Protein AF-A0A7S2H7X7-F1 (afdb_monomer_lite)

Radius of gyration: 33.05 Å; chains: 1; bounding box: 70×69×87 Å

Organism: NCBI:txid374047

pLDDT: mean 86.67, std 14.55, range [31.77, 98.62]

InterPro domains:
  IPR037140 von Hippel-Lindau disease tumour suppressor, beta domain superfamily [G3DSA:2.60.40.780] (49-124)

Sequence (324 aa):
KLLALVRRPRELLNTLHSPTIKMLLLSMGKHRSMTTFVSLLLSILLSFATANVERGIQIINESGSNVDIHWVHATTGEMVFQMNVMNGASAALNSFVGHRFEVRETASKKTGVCLGGSCSVGHFDVSLNQEQVVSVGPGIDVTFEDSLSRSKASATDILSECQERALKAVGTSSATTQSAIEDLVKCVEKSVTSTIEKSYEEVSFQASVRKDMAKLLENYTCADDELASSDPVSRTQWTFDGVTRDVAIMLDRPASKVHLVEDFISEEECKAMEKAAKPSLHKATVADGSGGSEVSKNRKAMQAGIRVPWSKEQEGHPIARLSR

Foldseek 3Di:
DDDDDDDDPPVVLVPDPDPVVVVVVVVPPDDPDPPVVVVVVVVVVVVPPQFPDKAKEKEAEQAQAKKWKWWQDPPPRDTHTDDIAGHRGMDMDMDGAFIKMKIWGDQDPVPSAGPVRDIAIDMDGHHPAHDWYWYQYHSRPTDIDGPVNVVVVLLVVLQVVLLVVLVVDVVPDPDDNVNSVVSSVVSSVVSVVVVVVVVVVVVVVVVVVVVVVVVVVLQVVLVDPPDDDDAAPDWDWDDDPNDIWIWGWNDDDPVDTDIDTPCLADPLLVVLCCVQFVVFWDADWDQPVPRDTDRDPRDPDTDGDGDAPCVCVVVVRSSNVSVD

Structure (mmCIF, N/CA/C/O backbone):
data_AF-A0A7S2H7X7-F1
#
_entry.id   AF-A0A7S2H7X7-F1
#
loop_
_atom_site.group_PDB
_atom_site.id
_atom_site.type_symbol
_atom_site.label_atom_id
_atom_site.label_alt_id
_atom_site.label_comp_id
_atom_site.label_asym_id
_atom_site.label_entity_id
_atom_site.label_seq_id
_atom_site.pdbx_PDB_ins_code
_atom_site.Cartn_x
_atom_site.Cartn_y
_atom_site.Cartn_z
_atom_site.occupancy
_atom_site.B_iso_or_equiv
_atom_site.auth_seq_id
_atom_site.auth_comp_id
_atom_site.auth_asym_id
_atom_site.auth_atom_id
_atom_site.pdbx_PDB_model_num
ATOM 1 N N . LYS A 1 1 ? -23.511 -2.951 -34.027 1.00 40.03 1 LYS A N 1
ATOM 2 C CA . LYS A 1 1 ? -23.357 -4.297 -34.634 1.00 40.03 1 LYS A CA 1
ATOM 3 C C . LYS A 1 1 ? -22.346 -5.100 -33.817 1.00 40.03 1 LYS A C 1
ATOM 5 O O . LYS A 1 1 ? -21.170 -5.051 -34.128 1.00 40.03 1 LYS A O 1
ATOM 10 N N . LEU A 1 2 ? -22.801 -5.777 -32.762 1.00 31.77 2 LEU A N 1
ATOM 11 C CA . LEU A 1 2 ? -22.137 -6.938 -32.154 1.00 31.77 2 LEU A CA 1
ATOM 12 C C . LEU A 1 2 ? -23.159 -7.585 -31.212 1.00 31.77 2 LEU A C 1
ATOM 14 O O . LEU A 1 2 ? -23.298 -7.239 -30.048 1.00 31.77 2 LEU A O 1
ATOM 18 N N . LEU A 1 3 ? -23.965 -8.450 -31.818 1.00 37.25 3 LEU A N 1
ATOM 19 C CA . LEU A 1 3 ? -24.846 -9.417 -31.182 1.00 37.25 3 LEU A CA 1
ATOM 20 C C . LEU A 1 3 ? -24.462 -10.777 -31.777 1.00 37.25 3 LEU A C 1
ATOM 22 O O . LEU A 1 3 ? -24.123 -10.844 -32.958 1.00 37.25 3 LEU A O 1
ATOM 26 N N . ALA A 1 4 ? -24.619 -11.816 -30.957 1.00 38.75 4 ALA A N 1
ATOM 27 C CA . ALA A 1 4 ? -24.607 -13.248 -31.270 1.00 38.75 4 ALA A CA 1
ATOM 28 C C . ALA A 1 4 ? -23.277 -14.009 -31.106 1.00 38.75 4 ALA A C 1
ATOM 30 O O . ALA A 1 4 ? -22.483 -14.147 -32.029 1.00 38.75 4 ALA A O 1
ATOM 31 N N . LEU A 1 5 ? -23.152 -14.663 -29.946 1.00 35.66 5 LEU A N 1
ATOM 32 C CA . LEU A 1 5 ? -22.595 -16.014 -29.828 1.00 35.66 5 LEU A CA 1
ATOM 33 C C . LEU A 1 5 ? -23.314 -16.743 -28.679 1.00 35.66 5 LEU A C 1
ATOM 35 O O . LEU A 1 5 ? -22.808 -16.880 -27.572 1.00 35.66 5 LEU A O 1
ATOM 39 N N . VAL A 1 6 ? -24.544 -17.193 -28.945 1.00 37.62 6 VAL A N 1
ATOM 40 C CA . VAL A 1 6 ? -25.235 -18.184 -28.107 1.00 37.62 6 VAL A CA 1
ATOM 41 C C . VAL A 1 6 ? -24.933 -19.556 -28.710 1.00 37.62 6 VAL A C 1
ATOM 43 O O . VAL A 1 6 ? -25.507 -19.929 -29.733 1.00 37.62 6 VAL A O 1
ATOM 46 N N . ARG A 1 7 ? -23.995 -20.302 -28.113 1.00 44.94 7 ARG A N 1
ATOM 47 C CA . ARG A 1 7 ? -23.768 -21.717 -28.453 1.00 44.94 7 ARG A CA 1
ATOM 48 C C . ARG A 1 7 ? -24.874 -22.582 -27.842 1.00 44.94 7 ARG A C 1
ATOM 50 O O . ARG A 1 7 ? -25.341 -22.324 -26.735 1.00 44.94 7 ARG A O 1
ATOM 57 N N . ARG A 1 8 ? -25.313 -23.609 -28.578 1.00 43.84 8 ARG A N 1
ATOM 58 C CA . ARG A 1 8 ? -26.396 -24.515 -28.161 1.00 43.84 8 ARG A CA 1
ATOM 59 C C . ARG A 1 8 ? -25.938 -25.403 -26.984 1.00 43.84 8 ARG A C 1
ATOM 61 O O . ARG A 1 8 ? -24.847 -25.963 -27.059 1.00 43.84 8 ARG A O 1
ATOM 68 N N . PRO A 1 9 ? -26.781 -25.645 -25.957 1.00 48.84 9 PRO A N 1
ATOM 69 C CA . PRO A 1 9 ? -26.422 -26.425 -24.760 1.00 48.84 9 PRO A CA 1
ATOM 70 C C . PRO A 1 9 ? -25.940 -27.865 -25.008 1.00 48.84 9 PRO A C 1
ATOM 72 O O . PRO A 1 9 ? -25.302 -28.455 -24.144 1.00 48.84 9 PRO A O 1
ATOM 75 N N . ARG A 1 10 ? -26.230 -28.456 -26.177 1.00 53.38 10 ARG A N 1
ATOM 76 C CA . ARG A 1 10 ? -25.863 -29.849 -26.481 1.00 53.38 10 ARG A CA 1
ATOM 77 C C . ARG A 1 10 ? -24.370 -30.069 -26.738 1.00 53.38 10 ARG A C 1
ATOM 79 O O . ARG A 1 10 ? -23.916 -31.191 -26.563 1.00 53.38 10 ARG A O 1
ATOM 86 N N . GLU A 1 11 ? -23.605 -29.040 -27.102 1.00 51.41 11 GLU A N 1
ATOM 87 C CA . GLU A 1 11 ? -22.173 -29.212 -27.405 1.00 51.41 11 GLU A CA 1
ATOM 88 C C . GLU A 1 11 ? -21.269 -29.152 -26.160 1.00 51.41 11 GLU A C 1
ATOM 90 O O . GLU A 1 11 ? -20.189 -29.734 -26.161 1.00 51.41 11 GLU A O 1
ATOM 95 N N . LEU A 1 12 ? -21.732 -28.548 -25.057 1.00 53.69 12 LEU A N 1
ATOM 96 C CA . LEU A 1 12 ? -20.996 -28.486 -23.782 1.00 53.69 12 LEU A CA 1
ATOM 97 C C . LEU A 1 12 ? -20.958 -29.824 -23.020 1.00 53.69 12 LEU A C 1
ATOM 99 O O . LEU A 1 12 ? -20.106 -30.026 -22.162 1.00 53.69 12 LEU A O 1
ATOM 103 N N . LEU A 1 13 ? -21.851 -30.765 -23.337 1.00 55.12 13 LEU A N 1
ATOM 104 C CA . LEU A 1 13 ? -21.923 -32.070 -22.665 1.00 55.12 13 LEU A CA 1
ATOM 105 C C . LEU A 1 13 ? -20.824 -33.053 -23.107 1.00 55.12 13 LEU A C 1
ATOM 107 O O . LEU A 1 13 ? -20.557 -34.030 -22.404 1.00 55.12 13 LEU A O 1
ATOM 111 N N . ASN A 1 14 ? -20.163 -32.791 -24.238 1.00 59.53 14 ASN A N 1
ATOM 112 C CA . ASN A 1 14 ? -19.156 -33.696 -24.795 1.00 59.53 14 ASN A CA 1
ATOM 113 C C . ASN A 1 14 ? -17.726 -33.427 -24.298 1.00 59.53 14 ASN A C 1
ATOM 115 O O . ASN A 1 14 ? -16.864 -34.274 -24.503 1.00 59.53 14 ASN A O 1
ATOM 119 N N . THR A 1 15 ? -17.467 -32.315 -23.602 1.00 56.84 15 THR A N 1
ATOM 120 C CA . THR A 1 15 ? -16.126 -31.980 -23.077 1.00 56.84 15 THR A CA 1
ATOM 121 C C . THR A 1 15 ? -15.892 -32.424 -21.627 1.00 56.84 15 THR A C 1
ATOM 123 O O . THR A 1 15 ? -14.750 -32.457 -21.168 1.00 56.84 15 THR A O 1
ATOM 126 N N . LEU A 1 16 ? -16.939 -32.830 -20.900 1.00 51.78 16 LEU A N 1
ATOM 127 C CA . LEU A 1 16 ? -16.834 -33.306 -19.517 1.00 51.78 16 LEU A CA 1
ATOM 128 C C . LEU A 1 16 ? -16.330 -34.761 -19.468 1.00 51.78 16 LEU A C 1
ATOM 130 O O . LEU A 1 16 ? -17.057 -35.697 -19.812 1.00 51.78 16 LEU A O 1
ATOM 134 N N . HIS A 1 17 ? -15.087 -34.942 -19.008 1.00 67.62 17 HIS A N 1
ATOM 135 C CA . HIS A 1 17 ? -14.409 -36.242 -18.870 1.00 67.62 17 HIS A CA 1
ATOM 136 C C . HIS A 1 17 ? -14.806 -37.040 -17.613 1.00 67.62 17 HIS A C 1
ATOM 138 O O . HIS A 1 17 ? -14.397 -38.188 -17.468 1.00 67.62 17 HIS A O 1
ATOM 144 N N . SER A 1 18 ? -15.616 -36.477 -16.707 1.00 70.69 18 SER A N 1
ATOM 145 C CA . SER A 1 18 ? -16.012 -37.164 -15.471 1.00 70.69 18 SER A CA 1
ATOM 146 C C . SER A 1 18 ? -17.315 -37.969 -15.646 1.00 70.69 18 SER A C 1
ATOM 148 O O . SER A 1 18 ? -18.375 -37.369 -15.872 1.00 70.69 18 SER A O 1
ATOM 150 N N . PRO A 1 19 ? -17.286 -39.312 -15.511 1.00 70.81 19 PRO A N 1
ATOM 151 C CA . PRO A 1 19 ? -18.482 -40.153 -15.614 1.00 70.81 19 PRO A CA 1
ATOM 152 C C . PRO A 1 19 ? -19.493 -39.882 -14.486 1.00 70.81 19 PRO A C 1
ATOM 154 O O . PRO A 1 19 ? -20.700 -39.997 -14.703 1.00 70.81 19 PRO A O 1
ATOM 157 N N . THR A 1 20 ? -19.031 -39.430 -13.316 1.00 68.25 20 THR A N 1
ATOM 158 C CA . THR A 1 20 ? -19.877 -39.088 -12.161 1.00 68.25 20 THR A CA 1
ATOM 159 C C . THR A 1 20 ? -20.753 -37.863 -12.440 1.00 68.25 20 THR A C 1
ATOM 161 O O . THR A 1 20 ? -21.935 -37.847 -12.099 1.00 68.25 20 THR A O 1
ATOM 164 N N . ILE A 1 21 ? -20.209 -36.863 -13.143 1.00 66.62 21 ILE A N 1
ATOM 165 C CA . ILE A 1 21 ? -20.939 -35.641 -13.521 1.00 66.62 21 ILE A CA 1
ATOM 166 C C . ILE A 1 21 ? -21.986 -35.945 -14.606 1.00 66.62 21 ILE A C 1
ATOM 168 O O . ILE A 1 21 ? -23.104 -35.430 -14.551 1.00 66.62 21 ILE A O 1
ATOM 172 N N . LYS A 1 22 ? -21.671 -36.838 -15.558 1.00 69.94 22 LYS A N 1
ATOM 173 C CA . LYS A 1 22 ? -22.633 -37.283 -16.585 1.00 69.94 22 LYS A CA 1
ATOM 174 C C . LYS A 1 22 ? -23.823 -38.037 -15.987 1.00 69.94 22 LYS A C 1
ATOM 176 O O . LYS A 1 22 ? -24.949 -37.823 -16.433 1.00 69.94 22 LYS A O 1
ATOM 181 N N . MET A 1 23 ? -23.601 -38.875 -14.971 1.00 69.06 23 MET A N 1
ATOM 182 C CA . MET A 1 23 ? -24.683 -39.627 -14.322 1.00 69.06 23 MET A CA 1
ATOM 183 C C . MET A 1 23 ? -25.627 -38.707 -13.525 1.00 69.06 23 MET A C 1
ATOM 185 O O . MET A 1 23 ? -26.846 -38.869 -13.595 1.00 69.06 23 MET A O 1
ATOM 189 N N . LEU A 1 24 ? -25.085 -37.683 -12.855 1.00 62.47 24 LEU A N 1
ATOM 190 C CA . LEU A 1 24 ? -25.883 -36.665 -12.160 1.00 62.47 24 LEU A CA 1
ATOM 191 C C . LEU A 1 24 ? -26.753 -35.847 -13.128 1.00 62.47 24 LEU A C 1
ATOM 193 O O . LEU A 1 24 ? -27.923 -35.612 -12.844 1.00 62.47 24 LEU A O 1
ATOM 197 N N . LEU A 1 25 ? -26.225 -35.481 -14.301 1.00 62.31 25 LEU A N 1
ATOM 198 C CA . LEU A 1 25 ? -26.964 -34.711 -15.312 1.00 62.31 25 LEU A CA 1
ATOM 199 C C . LEU A 1 25 ? -28.078 -35.517 -16.005 1.00 62.31 25 LEU A C 1
ATOM 201 O O . LEU A 1 25 ? -29.098 -34.944 -16.387 1.00 62.31 25 LEU A O 1
ATOM 205 N N . LEU A 1 26 ? -27.918 -36.837 -16.151 1.00 63.19 26 LEU A N 1
ATOM 206 C CA . LEU A 1 26 ? -28.919 -37.706 -16.789 1.00 63.19 26 LEU A CA 1
ATOM 207 C C . LEU A 1 26 ? -30.084 -38.083 -15.855 1.00 63.19 26 LEU A C 1
ATOM 209 O O . LEU A 1 26 ? -31.200 -38.290 -16.329 1.00 63.19 26 LEU A O 1
ATOM 213 N N . SER A 1 27 ? -29.860 -38.108 -14.537 1.00 57.81 27 SER A N 1
ATOM 214 C CA . SER A 1 27 ? -30.894 -38.403 -13.528 1.00 57.81 27 SER A CA 1
ATOM 215 C C . SER A 1 27 ? -31.968 -37.301 -13.405 1.00 57.81 27 SER A C 1
ATOM 217 O O . SER A 1 27 ? -33.087 -37.537 -12.953 1.00 57.81 27 SER A O 1
ATOM 219 N N . MET A 1 28 ? -31.686 -36.084 -13.878 1.00 55.00 28 MET A N 1
ATOM 220 C CA . MET A 1 28 ? -32.541 -34.908 -13.653 1.00 55.00 28 MET A CA 1
ATOM 221 C C . MET A 1 28 ? -33.628 -34.669 -14.717 1.00 55.00 28 MET A C 1
ATOM 223 O O . MET A 1 28 ? -34.316 -33.649 -14.694 1.00 55.00 28 MET A O 1
ATOM 227 N N . GLY A 1 29 ? -33.830 -35.609 -15.643 1.00 53.66 29 GLY A N 1
ATOM 228 C CA . GLY A 1 29 ? -34.668 -35.428 -16.832 1.00 53.66 29 GLY A CA 1
ATOM 229 C C . GLY A 1 29 ? -36.192 -35.364 -16.641 1.00 53.66 29 GLY A C 1
ATOM 230 O O . GLY A 1 29 ? -36.889 -35.302 -17.652 1.00 53.66 29 GLY A O 1
ATOM 231 N N . LYS A 1 30 ? -36.754 -35.396 -15.419 1.00 57.38 30 LYS A N 1
ATOM 232 C CA . LYS A 1 30 ? -38.226 -35.484 -15.251 1.00 57.38 30 LYS A CA 1
ATOM 233 C C . LYS A 1 30 ? -38.905 -34.634 -14.171 1.00 57.38 30 LYS A C 1
ATOM 235 O O . LYS A 1 30 ? -40.132 -34.651 -14.130 1.00 57.38 30 LYS A O 1
ATOM 240 N N . HIS A 1 31 ? -38.197 -33.821 -13.384 1.00 51.56 31 HIS A N 1
ATOM 241 C CA . HIS A 1 31 ? -38.861 -32.924 -12.427 1.00 51.56 31 HIS A CA 1
ATOM 242 C C . HIS A 1 31 ? -38.538 -31.448 -12.675 1.00 51.56 31 HIS A C 1
ATOM 244 O O . HIS A 1 31 ? -37.392 -31.008 -12.636 1.00 51.56 31 HIS A O 1
ATOM 250 N N . ARG A 1 32 ? -39.603 -30.679 -12.941 1.00 53.81 32 ARG A N 1
ATOM 251 C CA . ARG A 1 32 ? -39.628 -29.215 -13.021 1.00 53.81 32 ARG A CA 1
ATOM 252 C C . ARG A 1 32 ? -39.157 -28.606 -11.694 1.00 53.81 32 ARG A C 1
ATOM 254 O O . ARG A 1 32 ? -39.972 -28.360 -10.816 1.00 53.81 32 ARG A O 1
ATOM 261 N N . SER A 1 33 ? -37.864 -28.335 -11.565 1.00 57.28 33 SER A N 1
ATOM 262 C CA . SER A 1 33 ? -37.341 -27.283 -10.683 1.00 57.28 33 SER A CA 1
ATOM 263 C C . SER A 1 33 ? -35.928 -26.901 -11.128 1.00 57.28 33 SER A C 1
ATOM 265 O O . SER A 1 33 ? -34.930 -27.223 -10.494 1.00 57.28 33 SER A O 1
ATOM 267 N N . MET A 1 34 ? -35.831 -26.247 -12.287 1.00 60.00 34 MET A N 1
ATOM 268 C CA . MET A 1 34 ? -34.556 -25.757 -12.827 1.00 60.00 34 MET A CA 1
ATOM 269 C C . MET A 1 34 ? -33.993 -24.583 -11.996 1.00 60.00 34 MET A C 1
ATOM 271 O O . MET A 1 34 ? -32.791 -24.339 -11.997 1.00 60.00 34 MET A O 1
ATOM 275 N N . THR A 1 35 ? -34.843 -23.885 -11.236 1.00 66.06 35 THR A N 1
ATOM 276 C CA . THR A 1 35 ? -34.475 -22.741 -10.387 1.00 66.06 35 THR A CA 1
ATOM 277 C C . THR A 1 35 ? -33.659 -23.139 -9.156 1.00 66.06 35 THR A C 1
ATOM 279 O O . THR A 1 35 ? -32.702 -22.446 -8.816 1.00 66.06 35 THR A O 1
ATOM 282 N N . THR A 1 36 ? -33.958 -24.274 -8.518 1.00 66.00 36 THR A N 1
ATOM 283 C CA . THR A 1 36 ? -33.208 -24.731 -7.333 1.00 66.00 36 THR A CA 1
ATOM 284 C C . THR A 1 36 ? -31.794 -25.194 -7.683 1.00 66.00 36 THR A C 1
ATOM 286 O O . THR A 1 36 ? -30.869 -24.983 -6.902 1.00 66.00 36 THR A O 1
ATOM 289 N N . PHE A 1 37 ? -31.593 -25.757 -8.877 1.00 66.00 37 PHE A N 1
ATOM 290 C CA . PHE A 1 37 ? -30.277 -26.239 -9.297 1.00 66.00 37 PHE A CA 1
ATOM 291 C C . PHE A 1 37 ? -29.324 -25.102 -9.676 1.00 66.00 37 PHE A C 1
ATOM 293 O O . PHE A 1 37 ? -28.154 -25.145 -9.311 1.00 66.00 37 PHE A O 1
ATOM 300 N N . VAL A 1 38 ? -29.822 -24.053 -10.344 1.00 73.62 38 VAL A N 1
ATOM 301 C CA . VAL A 1 38 ? -29.013 -22.858 -10.647 1.00 73.62 38 VAL A CA 1
ATOM 302 C C . VAL A 1 38 ? -28.592 -22.149 -9.359 1.00 73.62 38 VAL A C 1
ATOM 304 O O . VAL A 1 38 ? -27.439 -21.746 -9.254 1.00 73.62 38 VAL A O 1
ATOM 307 N N . SER A 1 39 ? -29.476 -22.066 -8.357 1.00 70.56 39 SER A N 1
ATOM 308 C CA . SER A 1 39 ? -29.124 -21.490 -7.053 1.00 70.56 39 SER A CA 1
ATOM 309 C C . SER A 1 39 ? -28.036 -22.302 -6.346 1.00 70.56 39 SER A C 1
ATOM 311 O O . SER A 1 39 ? -27.076 -21.716 -5.862 1.00 70.56 39 SER A O 1
ATOM 313 N N . LEU A 1 40 ? -28.141 -23.636 -6.331 1.00 71.88 40 LEU A N 1
ATOM 314 C CA . LEU A 1 40 ? -27.141 -24.500 -5.695 1.00 71.88 40 LEU A CA 1
ATOM 315 C C . LEU A 1 40 ? -25.785 -24.430 -6.416 1.00 71.88 40 LEU A C 1
ATOM 317 O O . LEU A 1 40 ? -24.747 -24.320 -5.769 1.00 71.88 40 LEU A O 1
ATOM 321 N N . LEU A 1 41 ? -25.785 -24.445 -7.754 1.00 71.38 41 LEU A N 1
ATOM 322 C CA . LEU A 1 41 ? -24.554 -24.370 -8.544 1.00 71.38 41 LEU A CA 1
ATOM 323 C C . LEU A 1 41 ? -23.867 -23.002 -8.397 1.00 71.38 41 LEU A C 1
ATOM 325 O O . LEU A 1 41 ? -22.642 -22.938 -8.336 1.00 71.38 41 LEU A O 1
ATOM 329 N N . LEU A 1 42 ? -24.646 -21.917 -8.302 1.00 69.75 42 LEU A N 1
ATOM 330 C CA . LEU A 1 42 ? -24.125 -20.567 -8.086 1.00 69.75 42 LEU A CA 1
ATOM 331 C C . LEU A 1 42 ? -23.555 -20.402 -6.668 1.00 69.75 42 LEU A C 1
ATOM 333 O O . LEU A 1 42 ? -22.489 -19.812 -6.516 1.00 69.75 42 LEU A O 1
ATOM 337 N N . SER A 1 43 ? -24.195 -20.984 -5.647 1.00 64.56 43 SER A N 1
ATOM 338 C CA . SER A 1 43 ? -23.653 -21.014 -4.281 1.00 64.56 43 SER A CA 1
ATOM 339 C C . SER A 1 43 ? -22.330 -21.778 -4.204 1.00 64.56 43 SER A C 1
ATOM 341 O O . SER A 1 43 ? -21.395 -21.297 -3.576 1.00 64.56 43 SER A O 1
ATOM 343 N N . ILE A 1 44 ? -22.222 -22.919 -4.895 1.00 65.06 44 ILE A N 1
ATOM 344 C CA . ILE A 1 44 ? -20.982 -23.708 -4.943 1.00 65.06 44 ILE A CA 1
ATOM 345 C C . ILE A 1 44 ? -19.877 -22.934 -5.681 1.00 65.06 44 ILE A C 1
ATOM 347 O O . ILE A 1 44 ? -18.744 -22.899 -5.213 1.00 65.06 44 ILE A O 1
ATOM 351 N N . LEU A 1 45 ? -20.188 -22.271 -6.801 1.00 59.69 45 LEU A N 1
ATOM 352 C CA . LEU A 1 45 ? -19.198 -21.506 -7.572 1.00 59.69 45 LEU A CA 1
ATOM 353 C C . LEU A 1 45 ? -18.690 -20.252 -6.840 1.00 59.69 45 LEU A C 1
ATOM 355 O O . LEU A 1 45 ? -17.517 -19.913 -6.996 1.00 59.69 45 LEU A O 1
ATOM 359 N N . LEU A 1 46 ? -19.516 -19.588 -6.021 1.00 56.94 46 LEU A N 1
ATOM 360 C CA . LEU A 1 46 ? -19.052 -18.448 -5.218 1.00 56.94 46 LEU A CA 1
ATOM 361 C C . LEU A 1 46 ? -18.091 -18.866 -4.094 1.00 56.94 46 LEU A C 1
ATOM 363 O O . LEU A 1 46 ? -17.199 -18.090 -3.759 1.00 56.94 46 LEU A O 1
ATOM 367 N N . SER A 1 47 ? -18.212 -20.081 -3.549 1.00 55.88 47 SER A N 1
ATOM 368 C CA . SER A 1 47 ? -17.337 -20.552 -2.465 1.00 55.88 47 SER A CA 1
ATOM 369 C C . SER A 1 47 ? -15.889 -20.818 -2.898 1.00 55.88 47 SER A C 1
ATOM 371 O O . SER A 1 47 ? -14.999 -20.797 -2.054 1.00 55.88 47 SER A O 1
ATOM 373 N N . PHE A 1 48 ? -15.621 -21.041 -4.191 1.00 54.94 48 PHE A N 1
ATOM 374 C CA . PHE A 1 48 ? -14.268 -21.358 -4.680 1.00 54.94 48 PHE A CA 1
ATOM 375 C C . PHE A 1 48 ? -13.474 -20.146 -5.190 1.00 54.94 48 PHE A C 1
ATOM 377 O O . PHE A 1 48 ? -12.273 -20.266 -5.423 1.00 54.94 48 PHE A O 1
ATOM 384 N N . ALA A 1 49 ? -14.100 -18.978 -5.364 1.00 55.19 49 ALA A N 1
ATOM 385 C CA . ALA A 1 49 ? -13.450 -17.830 -6.004 1.00 55.19 49 ALA A CA 1
ATOM 386 C C . ALA A 1 49 ? -12.669 -16.910 -5.042 1.00 55.19 49 ALA A C 1
ATOM 388 O O . ALA A 1 49 ? -11.897 -16.073 -5.505 1.00 55.19 49 ALA A O 1
ATOM 389 N N . THR A 1 50 ? -12.836 -17.040 -3.722 1.00 58.12 50 THR A N 1
ATOM 390 C CA . THR A 1 50 ? -12.245 -16.101 -2.745 1.00 58.12 50 THR A CA 1
ATOM 391 C C . THR A 1 50 ? -10.989 -16.618 -2.038 1.00 58.12 50 THR A C 1
ATOM 393 O O . THR A 1 50 ? -10.345 -15.849 -1.332 1.00 58.12 50 THR A O 1
ATOM 396 N N . ALA A 1 51 ? -10.608 -17.885 -2.232 1.00 60.38 51 ALA A N 1
ATOM 397 C CA . ALA A 1 51 ? -9.600 -18.562 -1.406 1.00 60.38 51 ALA A CA 1
ATOM 398 C C . ALA A 1 51 ? -8.134 -18.134 -1.640 1.00 60.38 51 ALA A C 1
ATOM 400 O O . ALA A 1 51 ? -7.261 -18.562 -0.900 1.00 60.38 51 ALA A O 1
ATOM 401 N N . ASN A 1 52 ? -7.842 -17.289 -2.635 1.00 79.75 52 ASN A N 1
ATOM 402 C CA . ASN A 1 52 ? -6.458 -16.939 -3.005 1.00 79.75 52 ASN A CA 1
ATOM 403 C C . ASN A 1 52 ? -6.128 -15.455 -2.831 1.00 79.75 52 ASN A C 1
ATOM 405 O O . ASN A 1 52 ? -5.173 -14.947 -3.415 1.00 79.75 52 ASN A O 1
ATOM 409 N N . VAL A 1 53 ? -6.943 -14.729 -2.074 1.00 91.69 53 VAL A N 1
ATOM 410 C CA . VAL A 1 53 ? -6.711 -13.308 -1.841 1.00 91.69 53 VAL A CA 1
ATOM 411 C C . VAL A 1 53 ? -5.804 -13.157 -0.618 1.00 91.69 53 VAL A C 1
ATOM 413 O O . VAL A 1 53 ? -6.241 -13.395 0.503 1.00 91.69 53 VAL A O 1
ATOM 416 N N . GLU A 1 54 ? -4.540 -12.787 -0.838 1.00 94.44 54 GLU A N 1
ATOM 417 C CA . GLU A 1 54 ? -3.574 -12.528 0.239 1.00 94.44 54 GLU A CA 1
ATOM 418 C C . GLU A 1 54 ? -3.902 -11.218 0.976 1.00 94.44 54 GLU A C 1
ATOM 420 O O . GLU A 1 54 ? -4.335 -10.221 0.375 1.00 94.44 54 GLU A O 1
ATOM 425 N N . ARG A 1 55 ? -3.704 -11.219 2.295 1.00 95.75 55 ARG A N 1
ATOM 426 C CA . ARG A 1 55 ? -3.902 -10.088 3.200 1.00 95.75 55 ARG A CA 1
ATOM 427 C C . ARG A 1 55 ? -2.791 -10.030 4.241 1.00 95.75 55 ARG A C 1
ATOM 429 O O . ARG A 1 55 ? -2.464 -11.039 4.859 1.00 95.75 55 ARG A O 1
ATOM 436 N N . GLY A 1 56 ? -2.257 -8.827 4.442 1.00 95.81 56 GLY A N 1
ATOM 437 C CA . GLY A 1 56 ? -1.387 -8.512 5.569 1.00 95.81 56 GLY A CA 1
ATOM 438 C C . GLY A 1 56 ? -2.211 -8.238 6.825 1.00 95.81 56 GLY A C 1
ATOM 439 O O . GLY A 1 56 ? -3.245 -7.568 6.758 1.00 95.81 56 GLY A O 1
ATOM 440 N N . ILE A 1 57 ? -1.747 -8.772 7.949 1.00 97.88 57 ILE A N 1
ATOM 441 C CA . ILE A 1 57 ? -2.382 -8.701 9.264 1.00 97.88 57 ILE A CA 1
ATOM 442 C C . ILE A 1 57 ? -1.336 -8.190 10.250 1.00 97.88 57 ILE A C 1
ATOM 444 O O . ILE A 1 57 ? -0.234 -8.736 10.330 1.00 97.88 57 ILE A O 1
ATOM 448 N N . GLN A 1 58 ? -1.683 -7.161 11.012 1.00 98.25 58 GLN A N 1
ATOM 449 C CA . GLN A 1 58 ? -0.881 -6.664 12.121 1.00 98.25 58 GLN A CA 1
ATOM 450 C C . GLN A 1 58 ? -1.462 -7.188 13.433 1.00 98.25 58 GLN A C 1
ATOM 452 O O . GLN A 1 58 ? -2.624 -6.951 13.732 1.00 98.25 58 GLN A O 1
ATOM 457 N N . ILE A 1 59 ? -0.666 -7.899 14.220 1.00 98.38 59 ILE A N 1
ATOM 458 C CA . ILE A 1 59 ? -1.046 -8.394 15.544 1.00 98.38 59 ILE A CA 1
ATOM 459 C C . ILE A 1 59 ? -0.386 -7.502 16.590 1.00 98.38 59 ILE A C 1
ATOM 461 O O . ILE A 1 59 ? 0.829 -7.308 16.548 1.00 98.38 59 ILE A O 1
ATOM 465 N N . ILE A 1 60 ? -1.167 -6.988 17.535 1.00 98.31 60 ILE A N 1
ATOM 466 C CA . ILE A 1 60 ? -0.712 -6.170 18.660 1.00 98.31 60 ILE A CA 1
ATOM 467 C C . ILE A 1 60 ? -1.058 -6.924 19.942 1.00 98.31 60 ILE A C 1
ATOM 469 O O . ILE A 1 60 ? -2.222 -7.227 20.195 1.00 98.31 60 ILE A O 1
ATOM 473 N N . ASN A 1 61 ? -0.051 -7.268 20.742 1.00 98.50 61 ASN A N 1
ATOM 474 C CA . ASN A 1 61 ? -0.268 -7.995 21.988 1.00 98.50 61 ASN A CA 1
ATOM 475 C C . ASN A 1 61 ? -0.219 -7.044 23.189 1.00 98.50 61 ASN A C 1
ATOM 477 O O . ASN A 1 61 ? 0.854 -6.597 23.586 1.00 98.50 61 ASN A O 1
ATOM 481 N N . GLU A 1 62 ? -1.372 -6.801 23.804 1.00 98.25 62 GLU A N 1
ATOM 482 C CA . GLU A 1 62 ? -1.553 -5.970 25.002 1.00 98.25 62 GLU A CA 1
ATOM 483 C C . GLU A 1 62 ? -2.114 -6.793 26.176 1.00 98.25 62 GLU A C 1
ATOM 485 O O . GLU A 1 62 ? -2.671 -6.260 27.136 1.00 98.25 62 GLU A O 1
ATOM 490 N N . SER A 1 63 ? -1.977 -8.120 26.109 1.00 97.88 63 SER A N 1
ATOM 491 C CA . SER A 1 63 ? -2.648 -9.046 27.026 1.00 97.88 63 SER A CA 1
ATOM 492 C C . SER A 1 63 ? -2.028 -9.132 28.419 1.00 97.88 63 SER A C 1
ATOM 494 O O . SER A 1 63 ? -2.636 -9.693 29.332 1.00 97.88 63 SER A O 1
ATOM 496 N N . GLY A 1 64 ? -0.810 -8.617 28.595 1.00 97.06 64 GLY A N 1
ATOM 497 C CA . GLY A 1 64 ? -0.004 -8.827 29.798 1.00 97.06 64 GLY A CA 1
ATOM 498 C C . GLY A 1 64 ? 0.815 -10.126 29.787 1.00 97.06 64 GLY A C 1
ATOM 499 O O . GLY A 1 64 ? 1.672 -10.297 30.655 1.00 97.06 64 GLY A O 1
ATOM 500 N N . SER A 1 65 ? 0.615 -11.002 28.797 1.00 97.81 65 SER A N 1
ATOM 501 C CA . SER A 1 65 ? 1.303 -12.292 28.633 1.00 97.81 65 SER A CA 1
ATOM 502 C C . SER A 1 65 ? 1.901 -12.431 27.231 1.00 97.81 65 SER A C 1
ATOM 504 O O . SER A 1 65 ? 1.544 -11.707 26.307 1.00 97.81 65 SER A O 1
ATOM 506 N N . ASN A 1 66 ? 2.827 -13.374 27.046 1.00 98.06 66 ASN A N 1
ATOM 507 C CA . ASN A 1 66 ? 3.245 -13.761 25.696 1.00 98.06 66 ASN A CA 1
ATOM 508 C C . ASN A 1 66 ? 2.155 -14.626 25.058 1.00 98.06 66 ASN A C 1
ATOM 510 O O . ASN A 1 66 ? 1.488 -15.382 25.767 1.00 98.06 66 ASN A O 1
ATOM 514 N N . VAL A 1 67 ? 2.005 -14.536 23.737 1.00 98.56 67 VAL A N 1
ATOM 515 C CA . VAL A 1 67 ? 1.002 -15.316 23.004 1.00 98.56 67 VAL A CA 1
ATOM 516 C C . VAL A 1 67 ? 1.609 -16.047 21.817 1.00 98.56 67 VAL A C 1
ATOM 518 O O . VAL A 1 67 ? 2.471 -15.512 21.121 1.00 98.56 67 VAL A O 1
ATOM 521 N N . ASP A 1 68 ? 1.132 -17.261 21.573 1.00 98.56 68 ASP A N 1
ATOM 522 C CA . ASP A 1 68 ? 1.457 -18.062 20.400 1.00 98.56 68 ASP A CA 1
ATOM 523 C C . ASP A 1 68 ? 0.308 -18.002 19.393 1.00 98.56 68 ASP A C 1
ATOM 525 O O . ASP A 1 68 ? -0.856 -18.221 19.737 1.00 98.56 68 ASP A O 1
ATOM 529 N N . ILE A 1 69 ? 0.645 -17.731 18.136 1.00 98.50 69 ILE A N 1
ATOM 530 C CA . ILE A 1 69 ? -0.298 -17.629 17.026 1.00 98.50 69 ILE A CA 1
ATOM 531 C C . ILE A 1 69 ? -0.216 -18.910 16.202 1.00 98.50 69 ILE A C 1
ATOM 533 O O . ILE A 1 69 ? 0.846 -19.254 15.674 1.00 98.50 69 ILE A O 1
ATOM 537 N N . HIS A 1 70 ? -1.344 -19.599 16.069 1.00 98.62 70 HIS A N 1
ATOM 538 C CA . HIS A 1 70 ? -1.469 -20.829 15.297 1.00 98.62 70 HIS A CA 1
ATOM 539 C C . HIS A 1 70 ? -2.474 -20.633 14.171 1.00 98.62 70 HIS A C 1
ATOM 541 O O . HIS A 1 70 ? -3.572 -20.130 14.389 1.00 98.62 70 HIS A O 1
ATOM 547 N N . TRP A 1 71 ? -2.123 -21.059 12.965 1.00 98.38 71 TRP A N 1
ATOM 548 C CA . TRP A 1 71 ? -3.096 -21.203 11.890 1.00 98.38 71 TRP A CA 1
ATOM 549 C C . TRP A 1 71 ? -3.911 -22.477 12.114 1.00 98.38 71 TRP A C 1
ATOM 551 O O . TRP A 1 71 ? -3.336 -23.525 12.401 1.00 98.38 71 TRP A O 1
ATOM 561 N N . VAL A 1 72 ? -5.233 -22.396 11.976 1.00 98.31 72 VAL A N 1
ATOM 562 C CA . VAL A 1 72 ? -6.139 -23.540 12.100 1.00 98.31 72 VAL A CA 1
ATOM 563 C C . VAL A 1 72 ? -6.546 -23.991 10.703 1.00 98.31 72 VAL A C 1
ATOM 565 O O . VAL A 1 72 ? -7.240 -23.274 9.976 1.00 98.31 72 VAL A O 1
ATOM 568 N N . HIS A 1 73 ? -6.132 -25.194 10.318 1.00 96.88 73 HIS A N 1
ATOM 569 C CA . HIS A 1 73 ? -6.455 -25.751 9.013 1.00 96.88 73 HIS A CA 1
ATOM 570 C C . HIS A 1 73 ? -7.977 -25.938 8.866 1.00 96.88 73 HIS A C 1
ATOM 572 O O . HIS A 1 73 ? -8.600 -26.679 9.626 1.00 96.88 73 HIS A O 1
ATOM 578 N N . ALA A 1 74 ? -8.583 -25.340 7.834 1.00 94.31 74 ALA A N 1
ATOM 579 C CA . ALA A 1 74 ? -10.043 -25.248 7.686 1.00 94.31 74 ALA A CA 1
ATOM 580 C C . ALA A 1 74 ? -10.781 -26.605 7.666 1.00 94.31 74 ALA A C 1
ATOM 582 O O . ALA A 1 74 ? -11.903 -26.703 8.152 1.00 94.31 74 ALA A O 1
ATOM 583 N N . THR A 1 75 ? -10.169 -27.650 7.093 1.00 94.69 75 THR A N 1
ATOM 584 C CA . THR A 1 75 ? -10.778 -28.994 7.006 1.00 94.69 75 THR A CA 1
ATOM 585 C C . THR A 1 75 ? -10.412 -29.925 8.164 1.00 94.69 75 THR A C 1
ATOM 587 O O . THR A 1 75 ? -11.289 -30.598 8.692 1.00 94.69 75 THR A O 1
ATOM 590 N N . THR A 1 76 ? -9.130 -30.015 8.538 1.00 97.31 76 THR A N 1
ATOM 591 C CA . THR A 1 76 ? -8.651 -30.965 9.556 1.00 97.31 76 THR A CA 1
ATOM 592 C C . THR A 1 76 ? -8.760 -30.425 10.980 1.00 97.31 76 THR A C 1
ATOM 594 O O . THR A 1 76 ? -8.759 -31.214 11.919 1.00 97.31 76 THR A O 1
ATOM 597 N N . GLY A 1 77 ? -8.834 -29.101 11.154 1.00 97.19 77 GLY A N 1
ATOM 598 C CA . GLY A 1 77 ? -8.723 -28.447 12.458 1.00 97.19 77 GLY A CA 1
ATOM 599 C C . GLY A 1 77 ? -7.314 -28.505 13.057 1.00 97.19 77 GLY A C 1
ATOM 600 O O . GLY A 1 77 ? -7.132 -28.126 14.210 1.00 97.19 77 GLY A O 1
ATOM 601 N N . GLU A 1 78 ? -6.320 -28.986 12.305 1.00 98.00 78 GLU A N 1
ATOM 602 C CA . GLU A 1 78 ? -4.934 -29.043 12.762 1.00 98.00 78 GLU A CA 1
ATOM 603 C C . GLU A 1 78 ? -4.380 -27.631 12.974 1.00 98.00 78 GLU A C 1
ATOM 605 O O . GLU A 1 78 ? -4.587 -26.737 12.152 1.00 98.00 78 GLU A O 1
ATOM 610 N N . MET A 1 79 ? -3.675 -27.442 14.087 1.00 98.19 79 MET A N 1
ATOM 611 C CA . MET A 1 79 ? -3.066 -26.170 14.452 1.00 98.19 79 MET A CA 1
ATOM 612 C C . MET A 1 79 ? -1.597 -26.156 14.045 1.00 98.19 79 MET A C 1
ATOM 614 O O . MET A 1 79 ? -0.808 -26.975 14.514 1.00 98.19 79 MET A O 1
ATOM 618 N N . VAL A 1 80 ? -1.218 -25.184 13.222 1.00 98.12 80 VAL A N 1
ATOM 619 C CA . VAL A 1 80 ? 0.155 -24.994 12.753 1.00 98.12 80 VAL A CA 1
ATOM 620 C C . VAL A 1 80 ? 0.709 -23.711 13.351 1.00 98.12 80 VAL A C 1
ATOM 622 O O . VAL A 1 80 ? 0.254 -22.616 13.012 1.00 98.12 80 VAL A O 1
ATOM 625 N N . PHE A 1 81 ? 1.703 -23.838 14.229 1.00 98.25 81 PHE A N 1
ATOM 626 C CA . PHE A 1 81 ? 2.390 -22.698 14.835 1.00 98.25 81 PHE A CA 1
ATOM 627 C C . PHE A 1 81 ? 2.976 -21.769 13.765 1.00 98.25 81 PHE A C 1
ATOM 629 O O . PHE A 1 81 ? 3.639 -22.229 12.836 1.00 98.25 81 PHE A O 1
ATOM 636 N N . GLN A 1 82 ? 2.734 -20.466 13.910 1.00 98.38 82 GLN A N 1
ATOM 637 C CA . GLN A 1 82 ? 3.252 -19.437 13.008 1.00 98.38 82 GLN A CA 1
ATOM 638 C C . GLN A 1 82 ? 4.299 -18.568 13.698 1.00 98.38 82 GLN A C 1
ATOM 640 O O . GLN A 1 82 ? 5.386 -18.368 13.162 1.00 98.38 82 GLN A O 1
ATOM 645 N N . MET A 1 83 ? 3.973 -18.032 14.879 1.00 98.31 83 MET A N 1
ATOM 646 C CA . MET A 1 83 ? 4.849 -17.104 15.597 1.00 98.31 83 MET A CA 1
ATOM 647 C C . MET A 1 83 ? 4.474 -16.955 17.073 1.00 98.31 83 MET A C 1
ATOM 649 O O . MET A 1 83 ? 3.348 -17.242 17.471 1.00 98.31 83 MET A O 1
ATOM 653 N N . ASN A 1 84 ? 5.420 -16.437 17.859 1.00 98.31 84 ASN A N 1
ATOM 654 C CA . ASN A 1 84 ? 5.208 -15.968 19.226 1.00 98.31 84 ASN A CA 1
ATOM 655 C C . ASN A 1 84 ? 5.279 -14.434 19.251 1.00 98.31 84 ASN A C 1
ATOM 657 O O . ASN A 1 84 ? 6.207 -13.854 18.682 1.00 98.31 84 ASN A O 1
ATOM 661 N N . VAL A 1 85 ? 4.330 -13.783 19.923 1.00 98.19 85 VAL A N 1
ATOM 662 C CA . VAL A 1 85 ? 4.278 -12.325 20.085 1.00 98.19 85 VAL A CA 1
ATOM 663 C C . VAL A 1 85 ? 4.411 -11.993 21.568 1.00 98.19 85 VAL A C 1
ATOM 665 O O . VAL A 1 85 ? 3.588 -12.395 22.393 1.00 98.19 85 VAL A O 1
ATOM 668 N N . MET A 1 86 ? 5.465 -11.262 21.925 1.00 98.06 86 MET A N 1
ATOM 669 C CA . MET A 1 86 ? 5.709 -10.859 23.313 1.00 98.06 86 MET A CA 1
ATOM 670 C C . MET A 1 86 ? 4.700 -9.803 23.774 1.00 98.06 86 MET A C 1
ATOM 672 O O . MET A 1 86 ? 4.175 -9.050 22.956 1.00 98.06 86 MET A O 1
ATOM 676 N N . ASN A 1 87 ? 4.450 -9.722 25.081 1.00 97.88 87 ASN A N 1
ATOM 677 C CA . ASN A 1 87 ? 3.613 -8.656 25.635 1.00 97.88 87 ASN A CA 1
ATOM 678 C C . ASN A 1 87 ? 4.176 -7.262 25.292 1.00 97.88 87 ASN A C 1
ATOM 680 O O . ASN A 1 87 ? 5.369 -7.011 25.482 1.00 97.88 87 ASN A O 1
ATOM 684 N N . GLY A 1 88 ? 3.317 -6.363 24.815 1.00 96.56 88 GLY A N 1
ATOM 685 C CA . GLY A 1 88 ? 3.663 -5.017 24.353 1.00 96.56 88 GLY A CA 1
ATOM 686 C C . GLY A 1 88 ? 4.335 -4.967 22.976 1.00 96.56 88 GLY A C 1
ATOM 687 O O . GLY A 1 88 ? 4.711 -3.886 22.527 1.00 96.56 88 GLY A O 1
ATOM 688 N N . ALA A 1 89 ? 4.522 -6.109 22.308 1.00 97.88 89 ALA A N 1
ATOM 689 C CA . ALA A 1 89 ? 5.082 -6.164 20.964 1.00 97.88 89 ALA A CA 1
ATOM 690 C C . ALA A 1 89 ? 3.980 -6.194 19.898 1.00 97.88 89 ALA A C 1
ATOM 692 O O . ALA A 1 89 ? 2.841 -6.597 20.148 1.00 97.88 89 ALA A O 1
ATOM 693 N N . SER A 1 90 ? 4.360 -5.816 18.678 1.00 97.44 90 SER A N 1
ATOM 694 C CA . SER A 1 90 ? 3.560 -6.059 17.482 1.00 97.44 90 SER A CA 1
ATOM 695 C C . SER A 1 90 ? 4.312 -6.953 16.502 1.00 97.44 90 SER A C 1
ATOM 697 O O . SER A 1 90 ? 5.545 -6.958 16.461 1.00 97.44 90 SER A O 1
ATOM 699 N N . ALA A 1 91 ? 3.563 -7.731 15.731 1.00 97.75 91 ALA A N 1
ATOM 700 C CA . ALA A 1 91 ? 4.077 -8.600 14.684 1.00 97.75 91 ALA A CA 1
ATOM 701 C C . ALA A 1 91 ? 3.203 -8.475 13.434 1.00 97.75 91 ALA A C 1
ATOM 703 O O . ALA A 1 91 ? 2.011 -8.195 13.529 1.00 97.75 91 ALA A O 1
ATOM 704 N N . ALA A 1 92 ? 3.791 -8.685 12.261 1.00 97.00 92 ALA A N 1
ATOM 705 C CA . ALA A 1 92 ? 3.061 -8.723 11.002 1.00 97.00 92 ALA A CA 1
ATOM 706 C C . ALA A 1 92 ? 3.065 -10.150 10.448 1.00 97.00 92 ALA A C 1
ATOM 708 O O . ALA A 1 92 ? 4.082 -10.843 10.520 1.00 97.00 92 ALA A O 1
ATOM 709 N N . LEU A 1 93 ? 1.940 -10.575 9.877 1.00 96.75 93 LEU A N 1
ATOM 710 C CA . LEU A 1 93 ? 1.812 -11.850 9.179 1.00 96.75 93 LEU A CA 1
ATOM 711 C C . LEU A 1 93 ? 1.042 -11.652 7.871 1.00 96.75 93 LEU A C 1
ATOM 713 O O . LEU A 1 93 ? 0.165 -10.795 7.792 1.00 96.75 93 LEU A O 1
ATOM 717 N N . ASN A 1 94 ? 1.333 -12.469 6.865 1.00 97.12 94 ASN A N 1
ATOM 718 C CA . ASN A 1 94 ? 0.532 -12.531 5.647 1.00 97.12 94 ASN A CA 1
ATOM 719 C C . ASN A 1 94 ? -0.272 -13.826 5.631 1.00 97.12 94 ASN A C 1
ATOM 721 O O . ASN A 1 94 ? 0.250 -14.899 5.942 1.00 97.12 94 ASN A O 1
ATOM 725 N N . SER A 1 95 ? -1.546 -13.735 5.271 1.00 97.06 95 SER A N 1
ATOM 726 C CA . SER A 1 95 ? -2.420 -14.897 5.166 1.00 97.06 95 SER A CA 1
ATOM 727 C C . SER A 1 95 ? -3.464 -14.736 4.072 1.00 97.06 95 SER A C 1
ATOM 729 O O . SER A 1 95 ? -3.446 -13.760 3.329 1.00 97.06 95 SER A O 1
ATOM 731 N N . PHE A 1 96 ? -4.376 -15.696 3.960 1.00 96.50 96 PHE A N 1
ATOM 732 C CA . PHE A 1 96 ? -5.421 -15.694 2.945 1.00 96.50 96 PHE A CA 1
ATOM 733 C C . PHE A 1 96 ? -6.790 -15.504 3.575 1.00 96.50 96 PHE A C 1
ATOM 735 O O . PHE A 1 96 ? -7.055 -15.942 4.695 1.00 96.50 96 PHE A O 1
ATOM 742 N N . VAL A 1 97 ? -7.675 -14.845 2.836 1.00 96.00 97 VAL A N 1
ATOM 743 C CA . VAL A 1 97 ? -9.049 -14.616 3.278 1.00 96.00 97 VAL A CA 1
ATOM 744 C C . VAL A 1 97 ? -9.747 -15.937 3.601 1.00 96.00 97 VAL A C 1
ATOM 746 O O . VAL A 1 97 ? -9.721 -16.877 2.807 1.00 96.00 97 VAL A O 1
ATOM 749 N N . GLY A 1 98 ? -10.409 -15.981 4.757 1.00 95.25 98 GLY A N 1
ATOM 750 C CA . GLY A 1 98 ? -11.082 -17.176 5.266 1.00 95.25 98 GLY A CA 1
ATOM 751 C C . GLY A 1 98 ? -10.184 -18.105 6.085 1.00 95.25 98 GLY A C 1
ATOM 752 O O . GLY A 1 98 ? -10.686 -19.082 6.636 1.00 95.25 98 GLY A O 1
ATOM 753 N N . HIS A 1 99 ? -8.883 -17.818 6.210 1.00 97.19 99 HIS A N 1
ATOM 754 C CA . HIS A 1 99 ? -8.059 -18.476 7.220 1.00 97.19 99 HIS A CA 1
ATOM 755 C C . HIS A 1 99 ? -8.532 -18.105 8.628 1.00 97.19 99 HIS A C 1
ATOM 757 O O . HIS A 1 99 ? -8.882 -16.954 8.889 1.00 97.19 99 HIS A O 1
ATOM 763 N N . ARG A 1 100 ? -8.486 -19.087 9.532 1.00 97.94 100 ARG A N 1
ATOM 764 C CA . ARG A 1 100 ? -8.743 -18.916 10.962 1.00 97.94 100 ARG A CA 1
ATOM 765 C C . ARG A 1 100 ? -7.446 -19.070 11.738 1.00 97.94 100 ARG A C 1
ATOM 767 O O . ARG A 1 100 ? -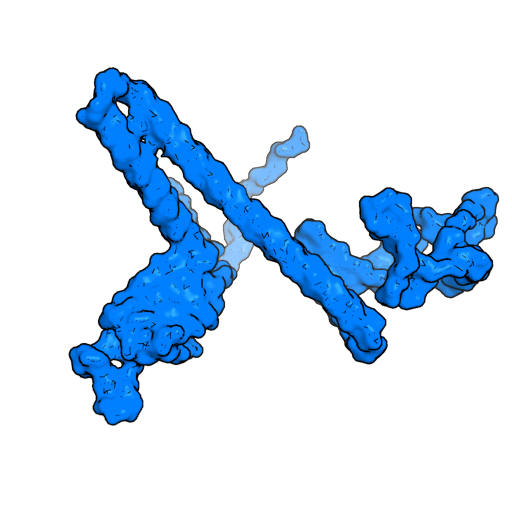6.645 -19.959 11.443 1.00 97.94 100 ARG A O 1
ATOM 774 N N . PHE A 1 101 ? -7.273 -18.236 12.748 1.00 98.50 101 PHE A N 1
ATOM 775 C CA . PHE A 1 101 ? -6.141 -18.281 13.658 1.00 98.50 101 PHE A CA 1
ATOM 776 C C . PHE A 1 101 ? -6.602 -18.482 15.094 1.00 98.50 101 PHE A C 1
ATOM 778 O O . PHE A 1 101 ? -7.661 -18.000 15.493 1.00 98.50 101 PHE A O 1
ATOM 785 N N . GLU A 1 102 ? -5.781 -19.193 15.856 1.00 98.56 102 GLU A N 1
ATOM 786 C CA . GLU A 1 102 ? -5.888 -19.345 17.298 1.00 98.56 102 GLU A CA 1
ATOM 787 C C . GLU A 1 102 ? -4.742 -18.584 17.974 1.00 98.56 102 GLU A C 1
ATOM 789 O O . GLU A 1 102 ? -3.566 -18.793 17.664 1.00 98.56 102 GLU A O 1
ATOM 794 N N . VAL A 1 103 ? -5.100 -17.710 18.909 1.00 98.56 103 VAL A N 1
ATOM 795 C CA . VAL A 1 103 ? -4.193 -16.984 19.795 1.00 98.56 103 VAL A CA 1
ATOM 796 C C . VAL A 1 103 ? -4.213 -17.688 21.142 1.00 98.56 103 VAL A C 1
ATOM 798 O O . VAL A 1 103 ? -5.259 -17.766 21.784 1.00 98.56 103 VAL A O 1
ATOM 801 N N . ARG A 1 104 ? -3.069 -18.203 21.582 1.00 98.50 104 ARG A N 1
ATOM 802 C CA . ARG A 1 104 ? -2.951 -18.959 22.832 1.00 98.50 104 ARG A CA 1
ATOM 803 C C . ARG A 1 104 ? -2.006 -18.259 23.792 1.00 98.50 104 ARG A C 1
ATOM 805 O O . ARG A 1 104 ? -0.888 -17.927 23.416 1.00 98.50 104 ARG A O 1
ATOM 812 N N . GLU A 1 105 ? -2.428 -18.081 25.038 1.00 98.44 105 GLU A N 1
ATOM 813 C CA . GLU A 1 105 ? -1.543 -17.584 26.093 1.00 98.44 105 GLU A CA 1
ATOM 814 C C . GLU A 1 105 ? -0.409 -18.585 26.366 1.00 98.44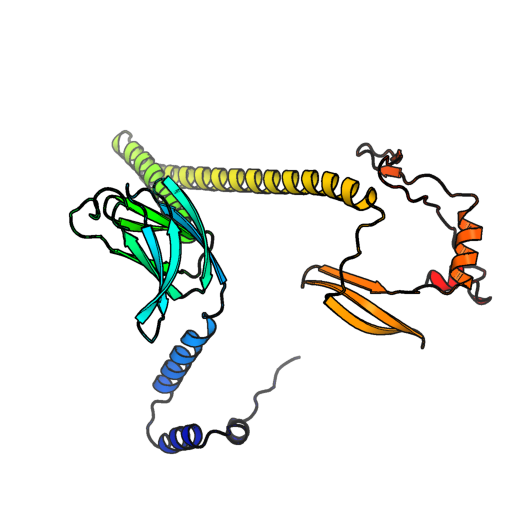 105 GLU A C 1
ATOM 816 O O . GLU A 1 105 ? -0.652 -19.772 26.603 1.00 98.44 105 GLU A O 1
ATOM 821 N N . THR A 1 106 ? 0.836 -18.112 26.365 1.00 98.06 106 THR A N 1
ATOM 822 C CA . THR A 1 106 ? 2.001 -18.928 26.716 1.00 98.06 106 THR A CA 1
ATOM 823 C C . THR A 1 106 ? 2.283 -18.810 28.214 1.00 98.06 106 THR A C 1
ATOM 825 O O . THR A 1 106 ? 2.411 -17.708 28.752 1.00 98.06 106 THR A O 1
ATOM 828 N N . ALA A 1 107 ? 2.458 -19.945 28.896 1.00 97.69 107 ALA A N 1
ATOM 829 C CA . ALA A 1 107 ? 2.830 -19.961 30.308 1.00 97.69 107 ALA A CA 1
ATOM 830 C C . ALA A 1 107 ? 4.155 -19.219 30.558 1.00 97.69 107 ALA A C 1
ATOM 832 O O . ALA A 1 107 ? 5.116 -19.326 29.788 1.00 97.69 107 ALA A O 1
ATOM 833 N N . SER A 1 108 ? 4.234 -18.483 31.669 1.00 96.00 108 SER A N 1
ATOM 834 C CA . SER A 1 108 ? 5.451 -17.750 32.024 1.00 96.00 108 SER A CA 1
ATOM 835 C C . SER A 1 108 ? 6.620 -18.709 32.241 1.00 96.00 108 SER A C 1
ATOM 837 O O . SER A 1 108 ? 6.526 -19.657 33.019 1.00 96.00 108 SER A O 1
ATOM 839 N N . LYS A 1 109 ? 7.774 -18.414 31.628 1.00 95.62 109 LYS A N 1
ATOM 840 C CA . LYS A 1 109 ? 9.001 -19.219 31.782 1.00 95.62 109 LYS A CA 1
ATOM 841 C C . LYS A 1 109 ? 9.462 -19.356 33.240 1.00 95.62 109 LYS A C 1
ATOM 843 O O . LYS A 1 109 ? 10.191 -20.289 33.550 1.00 95.62 109 LYS A O 1
ATOM 848 N N . LYS A 1 110 ? 9.082 -18.417 34.120 1.00 96.19 110 LYS A N 1
ATOM 849 C CA . LYS A 1 110 ? 9.481 -18.418 35.539 1.00 96.19 110 LYS A CA 1
ATOM 850 C C . LYS A 1 110 ? 8.552 -19.250 36.417 1.00 96.19 110 LYS A C 1
ATOM 852 O O . LYS A 1 110 ? 9.032 -19.946 37.301 1.00 96.19 110 LYS A O 1
ATOM 857 N N . THR A 1 111 ? 7.241 -19.132 36.217 1.00 96.12 111 THR A N 1
ATOM 858 C CA . THR A 1 111 ? 6.240 -19.765 37.091 1.00 96.12 111 THR A CA 1
ATOM 859 C C . THR A 1 111 ? 5.693 -21.064 36.514 1.00 96.12 111 THR A C 1
ATOM 861 O O . THR A 1 111 ? 5.183 -21.882 37.268 1.00 96.12 111 THR A O 1
ATOM 864 N N . GLY A 1 112 ? 5.776 -21.261 35.195 1.00 96.94 112 GLY A N 1
ATOM 865 C CA . GLY A 1 112 ? 5.137 -22.375 34.494 1.00 96.94 112 GLY A CA 1
ATOM 866 C C . GLY A 1 112 ? 3.610 -22.274 34.433 1.00 96.94 112 GLY A C 1
ATOM 867 O O . GLY A 1 112 ? 2.961 -23.226 34.016 1.00 96.94 112 GLY A O 1
ATOM 868 N N . VAL A 1 113 ? 3.031 -21.137 34.839 1.00 96.69 113 VAL A N 1
ATOM 869 C CA . VAL A 1 113 ? 1.578 -20.924 34.921 1.00 96.69 113 VAL A CA 1
ATOM 870 C C . VAL A 1 113 ? 1.199 -19.644 34.167 1.00 96.69 113 VAL A C 1
ATOM 872 O O . VAL A 1 113 ? 1.967 -18.678 34.151 1.00 96.69 113 VAL A O 1
ATOM 875 N N . CYS A 1 114 ? 0.033 -19.661 33.522 1.00 96.88 114 CYS A N 1
ATOM 876 C CA . CYS A 1 114 ? -0.597 -18.509 32.868 1.00 96.88 114 CYS A CA 1
ATOM 877 C C . CYS A 1 114 ? -1.242 -17.551 33.892 1.00 96.88 114 CYS A C 1
ATOM 879 O O . CYS A 1 114 ? -1.455 -17.944 35.042 1.00 96.88 114 CYS A O 1
ATOM 881 N N . LEU A 1 115 ? -1.552 -16.303 33.513 1.00 93.69 115 LEU A N 1
ATOM 882 C CA . LEU A 1 115 ? -1.979 -15.269 34.478 1.00 93.69 115 LEU A CA 1
ATOM 883 C C . LEU A 1 115 ? -3.248 -15.656 35.264 1.00 93.69 115 LEU A C 1
ATOM 885 O O . LEU A 1 115 ? -3.356 -15.338 36.446 1.00 93.69 115 LEU A O 1
ATOM 889 N N . GLY A 1 116 ? -4.173 -16.385 34.634 1.00 91.94 116 GLY A N 1
ATOM 890 C CA . GLY A 1 116 ? -5.425 -16.859 35.240 1.00 91.94 116 GLY A CA 1
ATOM 891 C C . GLY A 1 116 ? -5.392 -18.289 35.795 1.00 91.94 116 GLY A C 1
ATOM 892 O O . GLY A 1 116 ? -6.446 -18.864 36.052 1.00 91.94 116 GLY A O 1
ATOM 893 N N . GLY A 1 117 ? -4.218 -18.916 35.925 1.00 94.50 117 GLY A N 1
ATOM 894 C CA . GLY A 1 117 ? -4.087 -20.330 36.312 1.00 94.50 117 GLY A CA 1
ATOM 895 C C . GLY A 1 117 ? -4.286 -21.312 35.150 1.00 94.50 117 GLY A C 1
ATOM 896 O O . GLY A 1 117 ? -3.516 -22.261 35.017 1.00 94.50 117 GLY A O 1
ATOM 897 N N . SER A 1 118 ? -5.249 -21.051 34.263 1.00 97.06 118 SER A N 1
ATOM 898 C CA . SER A 1 118 ? -5.413 -21.735 32.971 1.00 97.06 118 SER A CA 1
ATOM 899 C C . SER A 1 118 ? -5.064 -20.797 31.817 1.00 97.06 118 SER A C 1
ATOM 901 O O . SER A 1 118 ? -5.459 -19.634 31.836 1.00 97.06 118 SER A O 1
ATOM 903 N N . CYS A 1 119 ? -4.352 -21.303 30.810 1.00 97.75 119 CYS A N 1
ATOM 904 C CA . CYS A 1 119 ? -3.977 -20.517 29.635 1.00 97.75 119 CYS A CA 1
ATOM 905 C C . CYS A 1 119 ? -5.190 -20.257 28.746 1.00 97.75 119 CYS A C 1
ATOM 907 O O . CYS A 1 119 ? -5.846 -21.203 28.299 1.00 97.75 119 CYS A O 1
ATOM 909 N N . SER A 1 120 ? -5.477 -18.978 28.516 1.00 97.94 120 SER A N 1
ATOM 910 C CA . SER A 1 120 ? -6.637 -18.554 27.731 1.00 97.94 120 SER A CA 1
ATOM 911 C C . SER A 1 120 ? -6.369 -18.672 26.229 1.00 97.94 120 SER A C 1
ATOM 913 O O . SER A 1 120 ? -5.218 -18.689 25.779 1.00 97.94 120 SER A O 1
ATOM 915 N N . VAL A 1 121 ? -7.446 -18.790 25.457 1.00 98.31 121 VAL A N 1
ATOM 916 C CA . VAL A 1 121 ? -7.405 -18.973 24.005 1.00 98.31 121 VAL A CA 1
ATOM 917 C C . VAL A 1 121 ? -8.444 -18.062 23.361 1.00 98.31 121 VAL A C 1
ATOM 919 O O . VAL A 1 121 ? -9.579 -18.009 23.831 1.00 98.31 121 VAL A O 1
ATOM 922 N N . GLY A 1 122 ? -8.062 -17.385 22.283 1.00 98.12 122 GLY A N 1
ATOM 923 C CA . GLY A 1 122 ? -8.950 -16.593 21.438 1.00 98.12 122 GLY A CA 1
ATOM 924 C C . GLY A 1 122 ? -8.773 -16.949 19.965 1.00 98.12 122 GLY A C 1
ATOM 925 O O . GLY A 1 122 ? -7.798 -17.597 19.583 1.00 98.12 122 GLY A O 1
ATOM 926 N N . HIS A 1 123 ? -9.708 -16.521 19.120 1.00 98.44 123 HIS A N 1
ATOM 927 C CA . HIS A 1 123 ? -9.692 -16.824 17.688 1.00 98.44 123 HIS A CA 1
ATOM 928 C C . HIS A 1 123 ? -10.010 -15.582 16.865 1.00 98.44 123 HIS A C 1
ATOM 930 O O . HIS A 1 123 ? -10.775 -14.726 17.302 1.00 98.44 123 HIS A O 1
ATOM 936 N N . PHE A 1 124 ? -9.469 -15.513 15.651 1.00 98.19 124 PHE A N 1
ATOM 937 C CA . PHE A 1 124 ? -9.868 -14.514 14.659 1.00 98.19 124 PHE A CA 1
ATOM 938 C C . PHE A 1 124 ? -9.838 -15.097 13.244 1.00 98.19 124 PHE A C 1
ATOM 940 O O . PHE A 1 124 ? -9.126 -16.066 12.969 1.00 98.19 124 PHE A O 1
ATOM 947 N N . ASP A 1 125 ? -10.620 -14.491 12.352 1.00 97.75 125 ASP A N 1
ATOM 948 C CA . ASP A 1 125 ? -10.749 -14.887 10.951 1.00 97.75 125 ASP A CA 1
ATOM 949 C C . ASP A 1 125 ? -10.253 -13.761 10.037 1.00 97.75 125 ASP A C 1
ATOM 951 O O . ASP A 1 125 ? -10.543 -12.586 10.261 1.00 97.75 125 ASP A O 1
ATOM 955 N N . VAL A 1 126 ? -9.524 -14.118 8.981 1.00 97.00 126 VAL A N 1
ATOM 956 C CA . VAL A 1 126 ? -8.984 -13.151 8.016 1.00 97.00 126 VAL A CA 1
ATOM 957 C C . VAL A 1 126 ? -10.096 -12.673 7.086 1.00 97.00 126 VAL A C 1
ATOM 959 O O . VAL A 1 126 ? -10.671 -13.467 6.331 1.00 97.00 126 VAL A O 1
ATOM 962 N N . SER A 1 127 ? -10.389 -11.371 7.108 1.00 96.00 127 SER A N 1
ATOM 963 C CA . SER A 1 127 ? -11.477 -10.776 6.322 1.00 96.00 127 SER A CA 1
ATOM 964 C C . SER A 1 127 ? -11.042 -10.412 4.895 1.00 96.00 127 SER A C 1
ATOM 966 O O . SER A 1 127 ? -9.857 -10.378 4.572 1.00 96.00 127 SER A O 1
ATOM 968 N N . LEU A 1 128 ? -12.000 -10.116 4.006 1.00 95.81 128 LEU A N 1
ATOM 969 C CA . LEU A 1 128 ? -11.717 -9.630 2.642 1.00 95.81 128 LEU A CA 1
ATOM 970 C C . LEU A 1 128 ? -11.102 -8.218 2.621 1.00 95.81 128 LEU A C 1
ATOM 972 O O . LEU A 1 128 ? -10.531 -7.819 1.598 1.00 95.81 128 LEU A O 1
ATOM 976 N N . ASN A 1 129 ? -11.235 -7.464 3.712 1.00 94.19 129 ASN A N 1
ATOM 977 C CA . ASN A 1 129 ? -10.875 -6.051 3.792 1.00 94.19 129 ASN A CA 1
ATOM 978 C C . ASN A 1 129 ? -9.362 -5.864 4.000 1.00 94.19 129 ASN A C 1
ATOM 980 O O . ASN A 1 129 ? -8.622 -6.827 4.219 1.00 94.19 129 ASN A O 1
ATOM 984 N N . GLN A 1 130 ? -8.885 -4.628 3.857 1.00 92.44 130 GLN A N 1
ATOM 985 C CA . GLN A 1 130 ? -7.463 -4.290 3.967 1.00 92.44 130 GLN A CA 1
ATOM 986 C C . GLN A 1 130 ? -7.109 -3.832 5.388 1.00 92.44 130 GLN A C 1
ATOM 988 O O . GLN A 1 130 ? -7.996 -3.623 6.213 1.00 92.44 130 GLN A O 1
ATOM 993 N N . GLU A 1 131 ? -5.806 -3.678 5.650 1.00 93.56 131 GLU A N 1
ATOM 994 C CA . GLU A 1 131 ? -5.264 -3.089 6.885 1.00 93.56 131 GLU A CA 1
ATOM 995 C C . GLU A 1 131 ? -5.803 -3.744 8.168 1.00 93.56 131 GLU A C 1
ATOM 997 O O . GLU A 1 131 ? -6.263 -3.061 9.089 1.00 93.56 131 GLU A O 1
ATOM 1002 N N . GLN A 1 132 ? -5.780 -5.077 8.194 1.00 96.69 132 GLN A N 1
ATOM 1003 C CA . GLN A 1 132 ? -6.319 -5.873 9.292 1.00 96.69 132 GLN A CA 1
ATOM 1004 C C . GLN A 1 132 ? -5.413 -5.757 10.517 1.00 96.69 132 GLN A C 1
ATOM 1006 O O . GLN A 1 132 ? -4.207 -5.993 10.423 1.00 96.69 132 GLN A O 1
ATOM 1011 N N . VAL A 1 133 ? -6.003 -5.407 11.655 1.00 97.81 133 VAL A N 1
ATOM 1012 C CA . VAL A 1 133 ? -5.341 -5.279 12.951 1.00 97.81 133 VAL A CA 1
ATOM 1013 C C . VAL A 1 133 ? -6.047 -6.197 13.941 1.00 97.81 133 VAL A C 1
ATOM 1015 O O . VAL A 1 133 ? -7.263 -6.141 14.105 1.00 97.81 133 VAL A O 1
ATOM 1018 N N . VAL A 1 134 ? -5.273 -7.060 14.585 1.00 98.19 134 VAL A N 1
ATOM 1019 C CA . VAL A 1 134 ? -5.721 -7.957 15.646 1.00 98.19 134 VAL A CA 1
ATOM 1020 C C . VAL A 1 134 ? -5.105 -7.468 16.942 1.00 98.19 134 VAL A C 1
ATOM 1022 O O . VAL A 1 134 ? -3.889 -7.569 17.115 1.00 98.19 134 VAL A O 1
ATOM 1025 N N . SER A 1 135 ? -5.930 -6.972 17.853 1.00 98.12 135 SER A N 1
ATOM 1026 C CA . SER A 1 135 ? -5.476 -6.568 19.180 1.00 98.12 135 SER A CA 1
ATOM 1027 C C . SER A 1 135 ? -5.825 -7.665 20.177 1.00 98.12 135 SER A C 1
ATOM 1029 O O . SER A 1 135 ? -6.963 -8.122 20.254 1.00 98.12 135 SER A O 1
ATOM 1031 N N . VAL A 1 136 ? -4.824 -8.127 20.921 1.00 98.44 136 VAL A N 1
ATOM 1032 C CA . VAL A 1 136 ? -4.984 -9.163 21.944 1.00 98.44 136 VAL A CA 1
ATOM 1033 C C . VAL A 1 136 ? -4.931 -8.487 23.305 1.00 98.44 136 VAL A C 1
ATOM 1035 O O . VAL A 1 136 ? -3.848 -8.173 23.797 1.00 98.44 136 VAL A O 1
ATOM 1038 N N . GLY A 1 137 ? -6.098 -8.235 23.890 1.00 98.19 137 GLY A N 1
ATOM 1039 C CA . GLY A 1 137 ? -6.251 -7.583 25.185 1.00 98.19 137 GLY A CA 1
ATOM 1040 C C . GLY A 1 137 ? -6.096 -8.531 26.383 1.00 98.19 137 GLY A C 1
ATOM 1041 O O . GLY A 1 137 ? -5.840 -9.734 26.225 1.00 98.19 137 GLY A O 1
ATOM 1042 N N . PRO A 1 138 ? -6.231 -8.005 27.616 1.00 97.62 138 PRO A N 1
ATOM 1043 C CA . PRO A 1 138 ? -6.157 -8.793 28.844 1.00 97.62 138 PRO A CA 1
ATOM 1044 C C . PRO A 1 138 ? -7.124 -9.981 28.839 1.00 97.62 138 PRO A C 1
ATOM 1046 O O . PRO A 1 138 ? -8.272 -9.856 28.427 1.00 97.62 138 PRO A O 1
ATOM 1049 N N . GLY A 1 139 ? -6.659 -11.144 29.305 1.00 96.38 139 GLY A N 1
ATOM 1050 C CA . GLY A 1 139 ? -7.453 -12.379 29.267 1.00 96.38 139 GLY A CA 1
ATOM 1051 C C . GLY A 1 139 ? -7.585 -13.006 27.874 1.00 96.38 139 GLY A C 1
ATOM 1052 O O . GLY A 1 139 ? -8.426 -13.880 27.692 1.00 96.38 139 GLY A O 1
ATOM 1053 N N . ILE A 1 140 ? -6.747 -12.591 26.913 1.00 97.69 140 ILE A N 1
ATOM 1054 C CA . ILE A 1 140 ? -6.809 -13.018 25.504 1.00 97.69 140 ILE A CA 1
ATOM 1055 C C . ILE A 1 140 ? -8.150 -12.612 24.867 1.00 97.69 140 ILE A C 1
ATOM 1057 O O . ILE A 1 140 ? -8.746 -13.353 24.089 1.00 97.69 140 ILE A O 1
ATOM 1061 N N . ASP A 1 141 ? -8.629 -11.410 25.198 1.00 98.06 141 ASP A N 1
ATOM 1062 C CA . ASP A 1 141 ? -9.746 -10.788 24.489 1.00 98.06 141 ASP A CA 1
ATOM 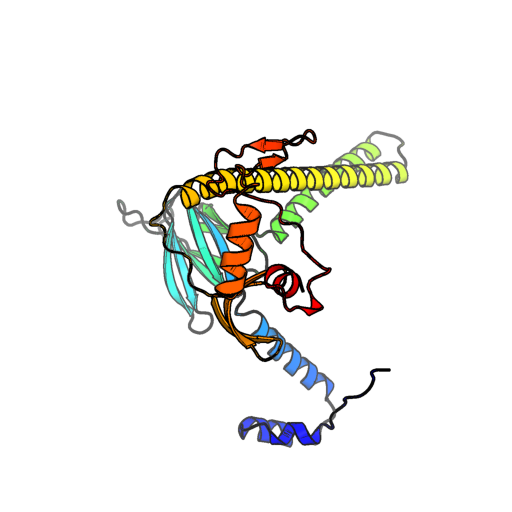1063 C C . ASP A 1 141 ? -9.262 -10.333 23.108 1.00 98.06 141 ASP A C 1
ATOM 1065 O O . ASP A 1 141 ? -8.504 -9.371 22.984 1.00 98.06 141 ASP A O 1
ATOM 1069 N N . VAL A 1 142 ? -9.611 -11.096 22.073 1.00 98.06 142 VAL A N 1
ATOM 1070 C CA . VAL A 1 142 ? -9.147 -10.853 20.706 1.00 98.06 142 VAL A CA 1
ATOM 1071 C C . VAL A 1 142 ? -10.149 -9.957 19.993 1.00 98.06 142 VAL A C 1
ATOM 1073 O O . VAL A 1 142 ? -11.244 -10.397 19.636 1.00 98.06 142 VAL A O 1
ATOM 1076 N N . THR A 1 143 ? -9.752 -8.716 19.724 1.00 97.88 143 THR A N 1
ATOM 1077 C CA . THR A 1 143 ? -10.515 -7.799 18.878 1.00 97.88 143 THR A CA 1
ATOM 1078 C C . THR A 1 143 ? -9.911 -7.758 17.480 1.00 97.88 143 THR A C 1
ATOM 1080 O O . THR A 1 143 ? -8.696 -7.717 17.289 1.00 97.88 143 THR A O 1
ATOM 1083 N N . PHE A 1 144 ? -10.783 -7.819 16.478 1.00 96.81 144 PHE A N 1
ATOM 1084 C CA . PHE A 1 144 ? -10.404 -7.779 15.072 1.00 96.81 144 PHE A CA 1
ATOM 1085 C C . PHE A 1 144 ? -10.962 -6.509 14.438 1.00 96.81 144 PHE A C 1
ATOM 1087 O O . PHE A 1 144 ? -12.178 -6.292 14.416 1.00 96.81 144 PHE A O 1
ATOM 1094 N N . GLU A 1 145 ? -10.072 -5.695 13.887 1.00 96.56 145 GLU A N 1
ATOM 1095 C CA . GLU A 1 145 ? -10.409 -4.487 13.153 1.00 96.56 145 GLU A CA 1
ATOM 1096 C C . GLU A 1 145 ? -9.852 -4.544 11.736 1.00 96.56 145 GLU A C 1
ATOM 1098 O O . GLU A 1 145 ? -8.738 -4.997 11.493 1.00 96.56 145 GLU A O 1
ATOM 1103 N N . ASP A 1 146 ? -10.614 -4.041 10.776 1.00 95.06 146 ASP A N 1
ATOM 1104 C CA . ASP A 1 146 ? -10.171 -3.888 9.402 1.00 95.06 146 ASP A CA 1
ATOM 1105 C C . ASP A 1 146 ? -10.527 -2.500 8.871 1.00 95.06 146 ASP A C 1
ATOM 1107 O O . ASP A 1 146 ? -11.205 -1.704 9.530 1.00 95.06 146 ASP A O 1
ATOM 1111 N N . SER A 1 147 ? -10.064 -2.188 7.661 1.00 88.69 147 SER A N 1
ATOM 1112 C CA . SER A 1 147 ? -10.313 -0.889 7.037 1.00 88.69 147 SER A CA 1
ATOM 1113 C C . SER A 1 147 ? -11.804 -0.530 7.006 1.00 88.69 147 SER A C 1
ATOM 1115 O O . SER A 1 147 ? -12.156 0.641 7.139 1.00 88.69 147 SER A O 1
ATOM 1117 N N . LEU A 1 148 ? -12.703 -1.510 6.854 1.00 88.38 148 LEU A N 1
ATOM 1118 C CA . LEU A 1 148 ? -14.141 -1.265 6.798 1.00 88.38 148 LEU A CA 1
ATOM 1119 C C . LEU A 1 148 ? -14.736 -1.073 8.195 1.00 88.38 148 LEU A C 1
ATOM 1121 O O . LEU A 1 148 ? -15.563 -0.177 8.364 1.00 88.38 148 LEU A O 1
ATOM 1125 N N . SER A 1 149 ? -14.356 -1.889 9.181 1.00 91.44 149 SER A N 1
ATOM 1126 C CA . SER A 1 149 ? -14.853 -1.742 10.552 1.00 91.44 149 SER A CA 1
ATOM 1127 C C . SER A 1 149 ? -14.380 -0.430 11.173 1.00 91.44 149 SER A C 1
ATOM 1129 O O . SER A 1 149 ? -15.213 0.292 11.717 1.00 91.44 149 SER A O 1
ATOM 1131 N N . ARG A 1 150 ? -13.109 -0.046 10.979 1.00 89.50 150 ARG A N 1
ATOM 1132 C CA . ARG A 1 150 ? -12.589 1.265 11.405 1.00 89.50 150 ARG A CA 1
ATOM 1133 C C . ARG A 1 150 ? -13.308 2.416 10.716 1.00 89.50 150 ARG A C 1
ATOM 1135 O O . ARG A 1 150 ? -13.718 3.365 11.375 1.00 89.50 150 ARG A O 1
ATOM 1142 N N . SER A 1 151 ? -13.530 2.312 9.403 1.00 86.31 151 SER A N 1
ATOM 1143 C CA . SER A 1 151 ? -14.281 3.335 8.660 1.00 86.31 151 SER A CA 1
ATOM 1144 C C . SER A 1 151 ? -15.721 3.462 9.162 1.00 86.31 151 SER A C 1
ATOM 1146 O O . SER A 1 151 ? -16.240 4.570 9.273 1.00 86.31 151 SER A O 1
ATOM 1148 N N . LYS A 1 152 ? -16.373 2.341 9.498 1.00 90.06 152 LYS A N 1
ATOM 1149 C CA . LYS A 1 152 ? -17.727 2.334 10.073 1.00 90.06 152 LYS A CA 1
ATOM 1150 C C . LYS A 1 152 ? -17.761 2.915 11.482 1.00 90.06 152 LYS A C 1
ATOM 1152 O O . LYS A 1 152 ? -18.680 3.677 11.770 1.00 90.06 152 LYS A O 1
ATOM 1157 N N . ALA A 1 153 ? -16.797 2.566 12.333 1.00 89.81 153 ALA A N 1
ATOM 1158 C CA . ALA A 1 153 ? -16.667 3.125 13.676 1.00 89.81 153 ALA A CA 1
ATOM 1159 C C . ALA A 1 153 ? -16.477 4.644 13.593 1.00 89.81 153 ALA A C 1
ATOM 1161 O O . ALA A 1 153 ? -17.312 5.385 14.095 1.00 89.81 153 ALA A O 1
ATOM 1162 N N . SER A 1 154 ? -15.508 5.105 12.797 1.00 88.50 154 SER A N 1
ATOM 1163 C CA . SER A 1 154 ? -15.267 6.533 12.565 1.00 88.50 154 SER A CA 1
ATOM 1164 C C . SER A 1 154 ? -16.491 7.264 11.996 1.00 88.50 154 SER A C 1
ATOM 1166 O O . SER A 1 154 ? -16.827 8.355 12.453 1.00 88.50 154 SER A O 1
ATOM 1168 N N . ALA A 1 155 ? -17.211 6.664 11.041 1.00 90.19 155 ALA A N 1
ATOM 1169 C CA . ALA A 1 155 ? -18.450 7.245 10.524 1.00 90.19 155 ALA A CA 1
ATOM 1170 C C . ALA A 1 155 ? -19.554 7.316 11.593 1.00 90.19 155 ALA A C 1
ATOM 1172 O O . ALA A 1 155 ? -20.313 8.284 11.625 1.00 90.19 155 ALA A O 1
ATOM 1173 N N . THR A 1 156 ? -19.641 6.309 12.464 1.00 93.38 156 THR A N 1
ATOM 1174 C CA . THR A 1 156 ? -20.602 6.271 13.576 1.00 93.38 156 THR A CA 1
ATOM 1175 C C . THR A 1 156 ? -20.266 7.327 14.623 1.00 93.38 156 THR A C 1
ATOM 1177 O O . THR A 1 156 ? -21.178 8.010 15.081 1.00 93.38 156 THR A O 1
ATOM 1180 N N . ASP A 1 157 ? -18.986 7.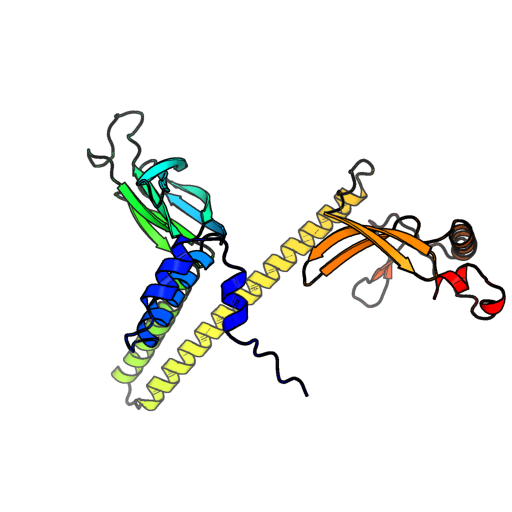520 14.935 1.00 92.62 157 ASP A N 1
ATOM 1181 C CA . ASP A 1 157 ? -18.508 8.551 15.861 1.00 92.62 157 ASP A CA 1
ATOM 1182 C C . ASP A 1 157 ? -18.806 9.958 15.327 1.00 92.62 157 ASP A C 1
ATOM 1184 O O . ASP A 1 157 ? -19.370 10.795 16.029 1.00 92.62 157 ASP A O 1
ATOM 1188 N N . ILE A 1 158 ? -18.538 10.207 14.040 1.00 92.44 158 ILE A N 1
ATOM 1189 C CA . ILE A 1 158 ? -18.899 11.477 13.389 1.00 92.44 158 ILE A CA 1
ATOM 1190 C C . ILE A 1 158 ? -20.414 11.712 13.459 1.00 92.44 158 ILE A C 1
ATOM 1192 O O . ILE A 1 158 ? -20.867 12.817 13.769 1.00 92.44 158 ILE A O 1
ATOM 1196 N N . LEU A 1 159 ? -21.214 10.686 13.154 1.00 94.19 159 LEU A N 1
ATOM 1197 C CA . LEU A 1 159 ? -22.670 10.799 13.166 1.00 94.19 159 LEU A CA 1
ATOM 1198 C C . LEU A 1 159 ? -23.216 11.029 14.575 1.00 94.19 159 LEU A C 1
ATOM 1200 O O . LEU A 1 159 ? -24.105 11.866 14.727 1.00 94.19 159 LEU A O 1
ATOM 1204 N N . SER A 1 160 ? -22.701 10.329 15.587 1.00 95.81 160 SER A N 1
ATOM 1205 C CA . SER A 1 160 ? -23.160 10.461 16.972 1.00 95.81 160 SER A CA 1
ATOM 1206 C C . SER A 1 160 ? -22.840 11.850 17.528 1.00 95.81 160 SER A C 1
ATOM 1208 O O . SER A 1 160 ? -23.738 12.514 18.051 1.00 95.81 160 SER A O 1
ATOM 1210 N N . GLU A 1 161 ? -21.629 12.365 17.298 1.00 94.75 161 GLU A N 1
ATOM 1211 C CA . GLU A 1 161 ? -21.256 13.732 17.675 1.00 94.75 161 GLU A CA 1
ATOM 1212 C C . GLU A 1 161 ? -22.168 14.779 17.022 1.00 94.75 161 GLU A C 1
ATOM 1214 O O . GLU A 1 161 ? -22.622 15.731 17.671 1.00 94.75 161 GLU A O 1
ATOM 1219 N N . CYS A 1 162 ? -22.460 14.616 15.729 1.00 95.88 162 CYS A N 1
ATOM 1220 C CA . CYS A 1 162 ? -23.325 15.541 15.009 1.00 95.88 162 CYS A CA 1
ATOM 1221 C C . CYS A 1 162 ? -24.795 15.435 15.457 1.00 95.88 162 CYS A C 1
ATOM 1223 O O . CYS A 1 162 ? -25.470 16.461 15.588 1.00 95.88 162 CYS A O 1
ATOM 1225 N N . GLN A 1 163 ? -25.285 14.229 15.755 1.00 95.31 163 GLN A N 1
ATOM 1226 C CA . GLN A 1 163 ? -26.625 14.006 16.305 1.00 95.31 163 GLN A CA 1
ATOM 1227 C C . GLN A 1 163 ? -26.780 14.635 17.688 1.00 95.31 163 GLN A C 1
ATOM 1229 O O . GLN A 1 163 ? -27.767 15.331 17.930 1.00 95.31 163 GLN A O 1
ATOM 1234 N N . GLU A 1 164 ? -25.804 14.463 18.581 1.00 95.62 164 GLU A N 1
ATOM 1235 C CA . GLU A 1 164 ? -25.834 15.091 19.903 1.00 95.62 164 GLU A CA 1
ATOM 1236 C C . GLU A 1 164 ? -25.899 16.618 19.817 1.00 95.62 164 GLU A C 1
ATOM 1238 O O . GLU A 1 164 ? -26.637 17.252 20.578 1.00 95.62 164 GLU A O 1
ATOM 1243 N N . ARG A 1 165 ? -25.152 17.227 18.885 1.00 92.62 165 ARG A N 1
ATOM 1244 C CA . ARG A 1 165 ? -25.202 18.680 18.650 1.00 92.62 165 ARG A CA 1
ATOM 1245 C C . ARG A 1 165 ? -26.576 19.123 18.154 1.00 92.62 165 ARG A C 1
ATOM 1247 O O . ARG A 1 165 ? -27.121 20.087 18.689 1.00 92.62 165 ARG A O 1
ATOM 1254 N N . ALA A 1 166 ? -27.151 18.400 17.194 1.00 93.00 166 ALA A N 1
ATOM 1255 C CA . ALA A 1 166 ? -28.482 18.699 16.672 1.00 93.00 166 ALA A CA 1
ATOM 1256 C C . ALA A 1 166 ? -29.566 18.564 17.758 1.00 93.00 166 ALA A C 1
ATOM 1258 O O . ALA A 1 166 ? -30.408 19.449 17.909 1.00 93.00 166 ALA A O 1
ATOM 1259 N N . LEU A 1 167 ? -29.513 17.509 18.579 1.00 92.75 167 LEU A N 1
ATOM 1260 C CA . LEU A 1 167 ? -30.452 17.301 19.688 1.00 92.75 167 LEU A CA 1
ATOM 1261 C C . LEU A 1 167 ? -30.341 18.396 20.758 1.00 92.75 167 LEU A C 1
ATOM 1263 O O . LEU A 1 167 ? -31.361 18.892 21.241 1.00 92.75 167 LEU A O 1
ATOM 1267 N N . LYS A 1 168 ? -29.117 18.822 21.099 1.00 92.31 168 LYS A N 1
ATOM 1268 C CA . LYS A 1 168 ? -28.887 19.945 22.025 1.00 92.31 168 LYS A CA 1
ATOM 1269 C C . LYS A 1 168 ? -29.487 21.251 21.494 1.00 92.31 168 LYS A C 1
ATOM 1271 O O . LYS A 1 168 ? -30.075 21.995 22.281 1.00 92.31 168 LYS A O 1
ATOM 1276 N N . ALA A 1 169 ? -29.398 21.508 20.186 1.00 88.94 169 ALA A N 1
ATOM 1277 C CA . ALA A 1 169 ? -29.992 22.691 19.563 1.00 88.94 169 ALA A CA 1
ATOM 1278 C C . ALA A 1 169 ? -31.528 22.690 19.672 1.00 88.94 169 ALA A C 1
ATOM 1280 O O . ALA A 1 169 ? -32.109 23.697 20.077 1.00 88.94 169 ALA A O 1
ATOM 1281 N N . VAL A 1 170 ? -32.180 21.546 19.423 1.00 91.69 170 VAL A N 1
ATOM 1282 C CA . VAL A 1 170 ? -33.645 21.399 19.570 1.00 91.69 170 VAL A CA 1
ATOM 1283 C C . VAL A 1 170 ? -34.098 21.591 21.021 1.00 91.69 170 VAL A C 1
ATOM 1285 O O . VAL A 1 170 ? -35.138 22.194 21.266 1.00 91.69 170 VAL A O 1
ATOM 1288 N N . GLY A 1 171 ? -33.329 21.097 21.996 1.00 88.75 171 GLY A N 1
ATOM 1289 C CA . GLY A 1 171 ? -33.704 21.170 23.413 1.00 88.75 171 GLY A CA 1
ATOM 1290 C C . GLY A 1 171 ? -33.560 22.556 24.053 1.00 88.75 171 GLY A C 1
ATOM 1291 O O . GLY A 1 171 ? -34.198 22.824 25.068 1.00 88.75 171 GLY A O 1
ATOM 1292 N N . THR A 1 172 ? -32.724 23.435 23.491 1.00 84.62 172 THR A N 1
ATOM 1293 C CA . THR A 1 172 ? -32.372 24.734 24.103 1.00 84.62 172 THR A CA 1
ATOM 1294 C C . THR A 1 172 ? -32.948 25.949 23.384 1.00 84.62 172 THR A C 1
ATOM 1296 O O . THR A 1 172 ? -32.928 27.047 23.938 1.00 84.62 172 THR A O 1
ATOM 1299 N N . SER A 1 173 ? -33.483 25.786 22.175 1.00 62.38 173 SER A N 1
ATOM 1300 C CA . SER A 1 173 ? -33.948 26.903 21.352 1.00 62.38 173 SER A CA 1
ATOM 1301 C C . SER A 1 173 ? -35.284 26.589 20.682 1.00 62.38 173 SER A C 1
ATOM 1303 O O . SER A 1 173 ? -35.620 25.427 20.485 1.00 62.38 173 SER A O 1
ATOM 1305 N N . SER A 1 174 ? -36.052 27.611 20.273 1.00 72.19 174 SER A N 1
ATOM 1306 C CA . SER A 1 174 ? -37.240 27.422 19.416 1.00 72.19 174 SER A CA 1
ATOM 1307 C C . SER A 1 174 ? -36.861 27.023 17.977 1.00 72.19 174 SER A C 1
ATOM 1309 O O . SER A 1 174 ? -37.582 27.350 17.029 1.00 72.19 174 SER A O 1
ATOM 1311 N N . ALA A 1 175 ? -35.691 26.406 17.791 1.00 78.81 175 ALA A N 1
ATOM 1312 C CA . ALA A 1 175 ? -35.226 25.941 16.504 1.00 78.81 175 ALA A CA 1
ATOM 1313 C C . ALA A 1 175 ? -36.231 24.927 15.965 1.00 78.81 175 ALA A C 1
ATOM 1315 O O . ALA A 1 175 ? -36.642 23.984 16.643 1.00 78.81 175 ALA A O 1
ATOM 1316 N N . THR A 1 176 ? -36.652 25.149 14.726 1.00 90.81 176 THR A N 1
ATOM 1317 C CA . THR A 1 176 ? -37.513 24.204 14.032 1.00 90.81 176 THR A CA 1
ATOM 1318 C C . THR A 1 176 ? -36.738 22.914 13.785 1.00 90.81 176 THR A C 1
ATOM 1320 O O . THR A 1 176 ? -35.519 22.927 13.604 1.00 90.81 176 THR A O 1
ATOM 1323 N N . THR A 1 177 ? -37.451 21.790 13.703 1.00 90.75 177 THR A N 1
ATOM 1324 C CA . THR A 1 177 ? -36.875 20.497 13.298 1.00 90.75 177 THR A CA 1
ATOM 1325 C C . THR A 1 177 ? -36.045 20.620 12.014 1.00 90.75 177 THR A C 1
ATOM 1327 O O . THR A 1 177 ? -35.017 19.967 11.878 1.00 90.75 177 THR A O 1
ATOM 1330 N N . GLN A 1 178 ? -36.452 21.511 11.104 1.00 91.75 178 GLN A N 1
ATOM 1331 C CA . GLN A 1 178 ? -35.731 21.799 9.868 1.00 91.75 178 GLN A CA 1
ATOM 1332 C C . GLN A 1 178 ? -34.332 22.383 10.121 1.00 91.75 178 GLN A C 1
ATOM 1334 O O . GLN A 1 178 ? -33.365 21.894 9.544 1.00 91.75 178 GLN A O 1
ATOM 1339 N N . SER A 1 179 ? -34.205 23.362 11.025 1.00 92.62 179 SER A N 1
ATOM 1340 C CA . SER A 1 179 ? -32.904 23.945 11.389 1.00 92.62 179 SER A CA 1
ATOM 1341 C C . SER A 1 179 ? -31.966 22.900 11.996 1.00 92.62 179 SER A C 1
ATOM 1343 O O . SER A 1 179 ? -30.785 22.871 11.671 1.00 92.62 179 SER A O 1
ATOM 1345 N N . ALA A 1 180 ? -32.489 21.999 12.832 1.00 91.75 180 ALA A N 1
ATOM 1346 C CA . ALA A 1 180 ? -31.684 20.945 13.446 1.00 91.75 180 ALA A CA 1
ATOM 1347 C C . ALA A 1 180 ? -31.196 19.895 12.432 1.00 91.75 180 ALA A C 1
ATOM 1349 O O . ALA A 1 180 ? -30.073 19.405 12.544 1.00 91.75 180 ALA A O 1
ATOM 1350 N N . ILE A 1 181 ? -32.015 19.566 11.425 1.00 92.88 181 ILE A N 1
ATOM 1351 C CA . ILE A 1 181 ? -31.608 18.684 10.320 1.00 92.88 181 ILE A CA 1
ATOM 1352 C C . ILE A 1 181 ? -30.528 19.361 9.468 1.00 92.88 181 ILE A C 1
ATOM 1354 O O . ILE A 1 181 ? -29.542 18.717 9.115 1.00 92.88 181 ILE A O 1
ATOM 1358 N N . GLU A 1 182 ? -30.676 20.649 9.157 1.00 93.75 182 GLU A N 1
ATOM 1359 C CA . GLU A 1 182 ? -29.661 21.400 8.407 1.00 93.75 182 GLU A CA 1
ATOM 1360 C C . GLU A 1 182 ? -28.326 21.469 9.156 1.00 93.75 182 GLU A C 1
ATOM 1362 O O . GLU A 1 182 ? -27.270 21.287 8.546 1.00 93.75 182 GLU A O 1
ATOM 1367 N N . ASP A 1 183 ? -28.358 21.668 10.474 1.00 92.44 183 ASP A N 1
ATOM 1368 C CA . ASP A 1 183 ? -27.154 21.670 11.309 1.00 92.44 183 ASP A CA 1
ATOM 1369 C C . ASP A 1 183 ? -26.495 20.286 11.378 1.00 92.44 183 ASP A C 1
ATOM 1371 O O . ASP A 1 183 ? -25.266 20.184 11.305 1.00 92.44 183 ASP A O 1
ATOM 1375 N N . LEU A 1 184 ? -27.292 19.212 11.447 1.00 93.94 184 LEU A N 1
ATOM 1376 C CA . LEU A 1 184 ? -26.797 17.837 11.365 1.00 93.94 184 LEU A CA 1
ATOM 1377 C C . LEU A 1 184 ? -26.072 17.591 10.034 1.00 93.94 184 LEU A C 1
ATOM 1379 O O . LEU A 1 184 ? -24.941 17.103 10.037 1.00 93.94 184 LEU A O 1
ATOM 1383 N N . VAL A 1 185 ? -26.694 17.956 8.908 1.00 95.31 185 VAL A N 1
ATOM 1384 C CA . VAL A 1 185 ? -26.111 17.779 7.567 1.00 95.31 185 VAL A CA 1
ATOM 1385 C C . VAL A 1 185 ? -24.811 18.570 7.431 1.00 95.31 185 VAL A C 1
ATOM 1387 O O . VAL A 1 185 ? -23.797 17.993 7.042 1.00 95.31 185 VAL A O 1
ATOM 1390 N N . LYS A 1 186 ? -24.800 19.849 7.830 1.00 96.06 186 LYS A N 1
ATOM 1391 C CA . LYS A 1 186 ? -23.587 20.689 7.805 1.00 96.06 186 LYS A CA 1
ATOM 1392 C C . LYS A 1 186 ? -22.466 20.114 8.668 1.00 96.06 186 LYS A C 1
ATOM 1394 O O . LYS A 1 186 ? -21.297 20.194 8.294 1.00 96.06 186 LYS A O 1
ATOM 1399 N N . CYS A 1 187 ? -22.804 19.547 9.825 1.00 97.00 187 CYS A N 1
ATOM 1400 C CA . CYS A 1 187 ? -21.826 18.907 10.698 1.00 97.00 187 CYS A CA 1
ATOM 1401 C C . CYS A 1 187 ? -21.187 17.687 10.020 1.00 97.00 187 CYS A C 1
ATOM 1403 O O . CYS A 1 187 ? -19.960 17.600 9.968 1.00 97.00 187 CYS A O 1
ATOM 1405 N N . VAL A 1 188 ? -21.999 16.796 9.441 1.00 95.12 188 VAL A N 1
ATOM 1406 C CA . VAL A 1 188 ? -21.505 15.606 8.729 1.00 95.12 188 VAL A CA 1
ATOM 1407 C C . VAL A 1 188 ? -20.665 16.001 7.515 1.00 95.12 188 VAL A C 1
ATOM 1409 O O . VAL A 1 188 ? -19.565 15.481 7.348 1.00 95.12 188 VAL A O 1
ATOM 1412 N N . GLU A 1 189 ? -21.133 16.949 6.701 1.00 92.69 189 GLU A N 1
ATOM 1413 C CA . GLU A 1 189 ? -20.413 17.436 5.517 1.00 92.69 189 GLU A CA 1
ATOM 1414 C C . GLU A 1 189 ? -19.033 17.999 5.883 1.00 92.69 189 GLU A C 1
ATOM 1416 O O . GLU A 1 189 ? -18.025 17.650 5.260 1.00 92.69 189 GLU A O 1
ATOM 1421 N N . LYS A 1 190 ? -18.959 18.806 6.949 1.00 94.81 190 LYS A N 1
ATOM 1422 C CA . LYS A 1 190 ? -17.695 19.354 7.454 1.00 94.81 190 LYS A CA 1
ATOM 1423 C C . LYS A 1 190 ? -16.747 18.256 7.942 1.00 94.81 190 LYS A C 1
ATOM 1425 O O . LYS A 1 190 ? -15.560 18.301 7.623 1.00 94.81 190 LYS A O 1
ATOM 1430 N N . SER A 1 191 ? -17.249 17.284 8.702 1.00 91.56 191 SER A N 1
ATOM 1431 C CA . SER A 1 191 ? -16.427 16.184 9.222 1.00 91.56 191 SER A CA 1
ATOM 1432 C C . SER A 1 191 ? -15.902 15.286 8.101 1.00 91.56 191 SER A C 1
ATOM 1434 O O . SER A 1 191 ? -14.717 14.962 8.089 1.00 91.56 191 SER A O 1
ATOM 1436 N N . VAL A 1 192 ? -16.742 14.947 7.117 1.00 89.00 192 VAL A N 1
ATOM 1437 C CA . VAL A 1 192 ? -16.326 14.175 5.934 1.00 89.00 192 VAL A CA 1
ATOM 1438 C C . VAL A 1 192 ? -15.279 14.939 5.124 1.00 89.00 192 VAL A C 1
ATOM 1440 O O . VAL A 1 192 ? -14.258 14.357 4.763 1.00 89.00 192 VAL A O 1
ATOM 1443 N N . THR A 1 193 ? -15.484 16.240 4.891 1.00 90.12 193 THR A N 1
ATOM 1444 C CA . THR A 1 193 ? -14.513 17.087 4.175 1.00 90.12 193 THR A CA 1
ATOM 1445 C C . THR A 1 193 ? -13.165 17.109 4.894 1.00 90.12 193 THR A C 1
ATOM 1447 O O . THR A 1 193 ? -12.138 16.877 4.263 1.00 90.12 193 THR A O 1
ATOM 1450 N N . SER A 1 194 ? -13.158 17.279 6.220 1.00 90.06 194 SER A N 1
ATOM 1451 C CA . SER A 1 194 ? -11.921 17.265 7.012 1.00 90.06 194 SER A CA 1
ATOM 1452 C C . SER A 1 194 ? -11.194 15.9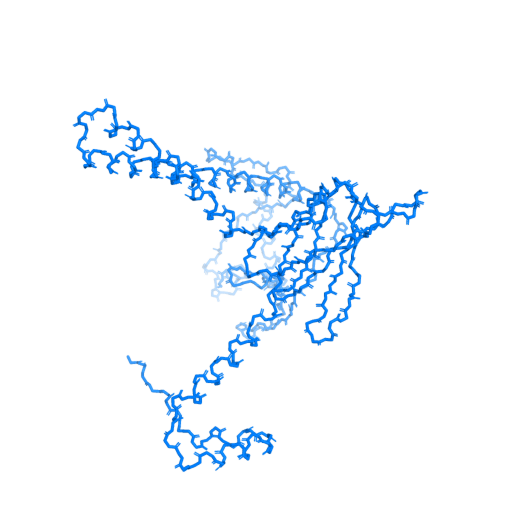17 6.957 1.00 90.06 194 SER A C 1
ATOM 1454 O O . SER A 1 194 ? -9.966 15.884 6.877 1.00 90.06 194 SER A O 1
ATOM 1456 N N . THR A 1 195 ? -11.921 14.797 6.975 1.00 85.12 195 THR A N 1
ATOM 1457 C CA . THR A 1 195 ? -11.317 13.464 6.818 1.00 85.12 195 THR A CA 1
ATOM 1458 C C . THR A 1 195 ? -10.696 13.294 5.433 1.00 85.12 195 THR A C 1
ATOM 1460 O O . THR A 1 195 ? -9.577 12.798 5.326 1.00 85.12 195 THR A O 1
ATOM 1463 N N . ILE A 1 196 ? -11.380 13.753 4.381 1.00 83.44 196 ILE A N 1
ATOM 1464 C CA . ILE A 1 196 ? -10.858 13.725 3.010 1.00 83.44 196 ILE A CA 1
ATOM 1465 C C . ILE A 1 196 ? -9.583 14.573 2.892 1.00 83.44 196 ILE A C 1
ATOM 1467 O O . ILE A 1 196 ? -8.599 14.108 2.318 1.00 83.44 196 ILE A O 1
ATOM 1471 N N . GLU A 1 197 ? -9.567 15.783 3.457 1.00 85.88 197 GLU A N 1
ATOM 1472 C CA . GLU A 1 197 ? -8.382 16.653 3.482 1.00 85.88 197 GLU A CA 1
ATOM 1473 C C . GLU A 1 197 ? -7.189 15.971 4.166 1.00 85.88 197 GLU A C 1
ATOM 1475 O O . GLU A 1 197 ? -6.106 15.921 3.584 1.00 85.88 197 GLU A O 1
ATOM 1480 N N . LYS A 1 198 ? -7.396 15.350 5.335 1.00 84.69 198 LYS A N 1
ATOM 1481 C CA . LYS A 1 198 ? -6.345 14.586 6.031 1.00 84.69 198 LYS A CA 1
ATOM 1482 C C . LYS A 1 198 ? -5.807 13.431 5.188 1.00 84.69 198 LYS A C 1
ATOM 1484 O O . LYS A 1 198 ? -4.598 13.225 5.132 1.00 84.69 198 LYS A O 1
ATOM 1489 N N . SER A 1 199 ? -6.679 12.695 4.497 1.00 80.00 199 SER A N 1
ATOM 1490 C CA . SER A 1 199 ? -6.240 11.633 3.585 1.00 80.00 199 SER A CA 1
ATOM 1491 C C . SER A 1 199 ? -5.427 12.184 2.407 1.00 80.00 199 SER A C 1
ATOM 1493 O O . SER A 1 199 ? -4.442 11.567 2.004 1.00 80.00 199 SER A O 1
ATOM 1495 N N . TYR A 1 200 ? -5.785 13.352 1.864 1.00 83.81 200 TYR A N 1
ATOM 1496 C CA . TYR A 1 200 ? -4.980 14.013 0.831 1.00 83.81 200 TYR A CA 1
ATOM 1497 C C . TYR A 1 200 ? -3.609 14.455 1.352 1.00 83.81 200 TYR A C 1
ATOM 1499 O O . TYR A 1 200 ? -2.611 14.269 0.650 1.00 83.81 200 TYR A O 1
ATOM 1507 N N . GLU A 1 201 ? -3.543 15.008 2.564 1.00 87.12 201 GLU A N 1
ATOM 1508 C CA . GLU A 1 201 ? -2.281 15.366 3.222 1.00 87.12 201 GLU A CA 1
ATOM 1509 C C . GLU A 1 201 ? -1.384 14.138 3.408 1.00 87.12 201 GLU A C 1
ATOM 1511 O O . GLU A 1 201 ? -0.202 14.183 3.063 1.00 87.12 201 GLU A O 1
ATOM 1516 N N . GLU A 1 202 ? -1.948 13.019 3.863 1.00 82.88 202 GLU A N 1
ATOM 1517 C CA . GLU A 1 202 ? -1.211 11.768 4.034 1.00 82.88 202 GLU A CA 1
ATOM 1518 C C . GLU A 1 202 ? -0.681 11.223 2.700 1.00 82.88 202 GLU A C 1
ATOM 1520 O O . GLU A 1 202 ? 0.498 10.879 2.591 1.00 82.88 202 GLU A O 1
ATOM 1525 N N . VAL A 1 203 ? -1.511 11.197 1.653 1.00 80.50 203 VAL A N 1
ATOM 1526 C CA . VAL A 1 203 ? -1.083 10.767 0.310 1.00 80.50 203 VAL A CA 1
ATOM 1527 C C . VAL A 1 203 ? 0.024 11.675 -0.233 1.00 80.50 203 VAL A C 1
ATOM 1529 O O . VAL A 1 203 ? 1.003 11.184 -0.803 1.00 80.50 203 VAL A O 1
ATOM 1532 N N . SER A 1 204 ? -0.103 12.990 -0.042 1.00 84.31 204 SER A N 1
ATOM 1533 C CA . SER A 1 204 ? 0.912 13.972 -0.439 1.00 84.31 204 SER A CA 1
ATOM 1534 C C . SER A 1 204 ? 2.235 13.744 0.300 1.00 84.31 204 SER A C 1
ATOM 1536 O O . SER A 1 204 ? 3.300 13.711 -0.324 1.00 84.31 204 SER A O 1
ATOM 1538 N N . PHE A 1 205 ? 2.172 13.488 1.608 1.00 89.69 205 PHE A N 1
ATOM 1539 C CA . PHE A 1 205 ? 3.335 13.146 2.423 1.00 89.69 205 PHE A CA 1
ATOM 1540 C C . PHE A 1 205 ? 3.998 11.841 1.960 1.00 89.69 205 PHE A C 1
ATOM 1542 O O . PHE A 1 205 ? 5.205 11.805 1.722 1.00 89.69 205 PHE A O 1
ATOM 1549 N N . GLN A 1 206 ? 3.229 10.772 1.736 1.00 83.00 206 GLN A N 1
ATOM 1550 C CA . GLN A 1 206 ? 3.779 9.513 1.220 1.00 83.00 206 GLN A CA 1
ATOM 1551 C C . GLN A 1 206 ? 4.443 9.696 -0.155 1.00 83.00 206 GLN A C 1
ATOM 1553 O O . GLN A 1 206 ? 5.495 9.108 -0.427 1.00 83.00 206 GLN A O 1
ATOM 1558 N N . ALA A 1 207 ? 3.859 10.522 -1.027 1.00 82.12 207 ALA A N 1
ATOM 1559 C CA . ALA A 1 207 ? 4.457 10.862 -2.313 1.00 82.12 207 ALA A CA 1
ATOM 1560 C C . ALA A 1 207 ? 5.775 11.640 -2.150 1.00 82.12 207 ALA A C 1
ATOM 1562 O O . ALA A 1 207 ? 6.729 11.364 -2.886 1.00 82.12 207 ALA A O 1
ATOM 1563 N N . SER A 1 208 ? 5.865 12.559 -1.179 1.00 86.75 208 SER A N 1
ATOM 1564 C CA . SER A 1 208 ? 7.106 13.290 -0.893 1.00 86.75 208 SER A CA 1
ATOM 1565 C C . SER A 1 208 ? 8.202 12.351 -0.388 1.00 86.75 208 SER A C 1
ATOM 1567 O O . SER A 1 208 ? 9.303 12.368 -0.931 1.00 86.75 208 SER A O 1
ATOM 1569 N N . VAL A 1 209 ? 7.883 11.450 0.548 1.00 88.56 209 VAL A N 1
ATOM 1570 C CA . VAL A 1 209 ? 8.830 10.443 1.057 1.00 88.56 209 VAL A CA 1
ATOM 1571 C C . VAL A 1 209 ? 9.353 9.566 -0.080 1.00 88.56 209 VAL A C 1
ATOM 1573 O O . VAL A 1 209 ? 10.562 9.371 -0.203 1.00 88.56 209 VAL A O 1
ATOM 1576 N N . ARG A 1 210 ? 8.475 9.083 -0.972 1.00 78.94 210 ARG A N 1
ATOM 1577 C CA . ARG A 1 210 ? 8.897 8.299 -2.148 1.00 78.94 210 ARG A CA 1
ATOM 1578 C C . ARG A 1 210 ? 9.814 9.093 -3.075 1.00 78.94 210 ARG A C 1
ATOM 1580 O O . ARG A 1 210 ? 10.775 8.525 -3.587 1.00 78.94 210 ARG A O 1
ATOM 1587 N N . LYS A 1 211 ? 9.540 10.382 -3.293 1.00 77.44 211 LYS A N 1
ATOM 1588 C CA . LYS A 1 211 ? 10.383 11.263 -4.115 1.00 77.44 211 LYS A CA 1
ATOM 1589 C C . LYS A 1 211 ? 11.768 11.455 -3.493 1.00 77.44 211 LYS A C 1
ATOM 1591 O O . LYS A 1 211 ? 12.769 11.384 -4.206 1.00 77.44 211 LYS A O 1
ATOM 1596 N N . ASP A 1 212 ? 11.830 11.646 -2.181 1.00 81.88 212 ASP A N 1
ATOM 1597 C CA . ASP A 1 212 ? 13.089 11.824 -1.456 1.00 81.88 212 ASP A CA 1
ATOM 1598 C C . ASP A 1 212 ? 13.911 10.528 -1.438 1.00 81.88 212 ASP A C 1
ATOM 1600 O O . ASP A 1 212 ? 15.109 10.549 -1.731 1.00 81.88 212 ASP A O 1
ATOM 1604 N N . MET A 1 213 ? 13.261 9.382 -1.210 1.00 81.88 213 MET A N 1
ATOM 1605 C CA . MET A 1 213 ? 13.895 8.066 -1.339 1.00 81.88 213 MET A CA 1
ATOM 1606 C C . MET A 1 213 ? 14.391 7.813 -2.763 1.00 81.88 213 MET A C 1
ATOM 1608 O O . MET A 1 213 ? 15.517 7.354 -2.938 1.00 81.88 213 MET A O 1
ATOM 1612 N N . ALA A 1 214 ? 13.596 8.143 -3.785 1.00 77.06 214 ALA A N 1
ATOM 1613 C CA . ALA A 1 214 ? 13.998 7.988 -5.180 1.00 77.06 214 ALA A CA 1
ATOM 1614 C C . ALA A 1 214 ? 15.248 8.818 -5.503 1.00 77.06 214 ALA A C 1
ATOM 1616 O O . ALA A 1 214 ? 16.152 8.309 -6.154 1.00 77.06 214 ALA A O 1
ATOM 1617 N N . LYS A 1 215 ? 15.354 10.048 -4.983 1.00 75.50 215 LYS A N 1
ATOM 1618 C CA . LYS A 1 215 ? 16.548 10.892 -5.150 1.00 75.50 215 LYS A CA 1
ATOM 1619 C C . LYS A 1 215 ? 17.798 10.272 -4.514 1.00 75.50 215 LYS A C 1
ATOM 1621 O O . LYS A 1 215 ? 18.887 10.371 -5.076 1.00 75.50 215 LYS A O 1
ATOM 1626 N N . LEU A 1 216 ? 17.658 9.649 -3.343 1.00 79.81 216 LEU A N 1
ATOM 1627 C CA . LEU A 1 216 ? 18.762 8.945 -2.681 1.00 79.81 216 LEU A CA 1
ATOM 1628 C C . LEU A 1 216 ? 19.171 7.689 -3.460 1.00 79.81 216 LEU A C 1
ATOM 1630 O O . LEU A 1 216 ? 20.361 7.471 -3.687 1.00 79.81 216 LEU A O 1
ATOM 1634 N N . LEU A 1 217 ? 18.191 6.901 -3.906 1.00 82.25 217 LEU A N 1
ATOM 1635 C CA . LEU A 1 217 ? 18.418 5.680 -4.677 1.00 82.25 217 LEU A CA 1
ATOM 1636 C C . LEU A 1 217 ? 19.018 5.967 -6.055 1.00 82.25 217 LEU A C 1
ATOM 1638 O O . LEU A 1 217 ? 19.916 5.244 -6.470 1.00 82.25 217 LEU A O 1
ATOM 1642 N N . GLU A 1 218 ? 18.589 7.027 -6.744 1.00 76.31 218 GLU A N 1
ATOM 1643 C CA . GLU A 1 218 ? 19.168 7.446 -8.029 1.00 76.31 218 GLU A CA 1
ATOM 1644 C C . GLU A 1 218 ? 20.667 7.732 -7.874 1.00 76.31 218 GLU A C 1
ATOM 1646 O O . GLU A 1 218 ? 21.477 7.219 -8.639 1.00 76.31 218 GLU A O 1
ATOM 1651 N N . ASN A 1 219 ? 21.059 8.471 -6.833 1.00 73.38 219 ASN A N 1
ATOM 1652 C CA . ASN A 1 219 ? 22.472 8.756 -6.580 1.00 73.38 219 ASN A CA 1
ATOM 1653 C C . ASN A 1 219 ? 23.273 7.496 -6.255 1.00 73.38 219 ASN A C 1
ATOM 1655 O O . ASN A 1 219 ? 24.389 7.352 -6.744 1.00 73.38 219 ASN A O 1
ATOM 1659 N N . TYR A 1 220 ? 22.718 6.605 -5.431 1.00 79.31 220 TYR A N 1
ATOM 1660 C CA . TYR A 1 220 ? 23.386 5.365 -5.047 1.00 79.31 220 TYR A CA 1
ATOM 1661 C C . TYR A 1 220 ? 23.580 4.438 -6.254 1.00 79.31 220 TYR A C 1
ATOM 1663 O O . TYR A 1 220 ? 24.703 4.050 -6.559 1.00 79.31 220 TYR A O 1
ATOM 1671 N N . THR A 1 221 ? 22.504 4.174 -6.997 1.00 79.00 221 THR A N 1
ATOM 1672 C CA . THR A 1 221 ? 22.526 3.312 -8.192 1.00 79.00 221 THR A CA 1
ATOM 1673 C C . THR A 1 221 ? 23.399 3.870 -9.315 1.00 79.00 221 THR A C 1
ATOM 1675 O O . THR A 1 221 ? 23.992 3.097 -10.052 1.00 79.00 221 THR A O 1
ATOM 1678 N N . CYS A 1 222 ? 23.528 5.195 -9.444 1.00 74.25 222 CYS A N 1
ATOM 1679 C CA . CYS A 1 222 ? 24.413 5.813 -10.439 1.00 74.25 222 CYS A CA 1
ATOM 1680 C C . CYS A 1 222 ? 25.880 5.926 -9.986 1.00 74.25 222 CYS A C 1
ATOM 1682 O O . CYS A 1 222 ? 26.752 6.236 -10.808 1.00 74.25 222 CYS A O 1
ATOM 1684 N N . ALA A 1 223 ? 26.161 5.781 -8.689 1.00 79.31 223 ALA A N 1
ATOM 1685 C CA . ALA A 1 223 ? 27.513 5.858 -8.138 1.00 79.31 223 ALA A CA 1
ATOM 1686 C C . ALA A 1 223 ? 28.214 4.495 -8.111 1.00 79.31 223 ALA A C 1
ATOM 1688 O O . ALA A 1 223 ? 29.440 4.465 -8.197 1.00 79.31 223 ALA A O 1
ATOM 1689 N N . ASP A 1 224 ? 27.450 3.412 -7.995 1.00 81.50 224 ASP A N 1
ATOM 1690 C CA . ASP A 1 224 ? 27.953 2.044 -7.950 1.00 81.50 224 ASP A CA 1
ATOM 1691 C C . ASP A 1 224 ? 27.977 1.422 -9.354 1.00 81.50 224 ASP A C 1
ATOM 1693 O O . ASP A 1 224 ? 26.968 0.921 -9.850 1.00 81.50 224 ASP A O 1
ATOM 1697 N N . ASP A 1 225 ? 29.140 1.481 -10.006 1.00 81.69 225 ASP A N 1
ATOM 1698 C CA . ASP A 1 225 ? 29.338 0.929 -11.351 1.00 81.69 225 ASP A CA 1
ATOM 1699 C C . ASP A 1 225 ? 29.369 -0.624 -11.350 1.00 81.69 225 ASP A C 1
ATOM 1701 O O . ASP A 1 225 ? 29.320 -1.234 -12.419 1.00 81.69 225 ASP A O 1
ATOM 1705 N N . GLU A 1 226 ? 29.439 -1.272 -10.175 1.00 90.12 226 GLU A N 1
ATOM 1706 C CA . GLU A 1 226 ? 29.431 -2.739 -10.023 1.00 90.12 226 GLU A CA 1
ATOM 1707 C C . GLU A 1 226 ? 28.022 -3.307 -9.791 1.00 90.12 226 GLU A C 1
ATOM 1709 O O . GLU A 1 226 ? 27.831 -4.529 -9.780 1.00 90.12 226 GLU A O 1
ATOM 1714 N N . LEU A 1 227 ? 27.016 -2.442 -9.623 1.00 84.81 227 LEU A N 1
ATOM 1715 C CA . LEU A 1 227 ? 25.652 -2.875 -9.364 1.00 84.81 227 LEU A CA 1
ATOM 1716 C C . LEU A 1 227 ? 25.091 -3.637 -10.574 1.00 84.81 227 LEU A C 1
ATOM 1718 O O . LEU A 1 227 ? 24.899 -3.086 -11.661 1.00 84.81 227 LEU A O 1
ATOM 1722 N N . ALA A 1 228 ? 24.789 -4.920 -10.371 1.00 88.12 228 ALA A N 1
ATOM 1723 C CA . ALA A 1 228 ? 24.192 -5.750 -11.407 1.00 88.12 228 ALA A CA 1
ATOM 1724 C C . ALA A 1 228 ? 22.842 -5.173 -11.868 1.00 88.12 228 ALA A C 1
ATOM 1726 O O . ALA A 1 228 ? 22.012 -4.746 -11.061 1.00 88.12 228 ALA A O 1
ATOM 1727 N N . SER A 1 229 ? 22.609 -5.193 -13.182 1.00 85.38 229 SER A N 1
ATOM 1728 C CA . SER A 1 229 ? 21.298 -4.864 -13.747 1.00 85.38 229 SER A CA 1
ATOM 1729 C C . SER A 1 229 ? 20.267 -5.919 -13.347 1.00 85.38 229 SER A C 1
ATOM 1731 O O . SER A 1 229 ? 20.601 -7.087 -13.164 1.00 85.38 229 SER A O 1
ATOM 1733 N N . SER A 1 230 ? 19.001 -5.519 -13.216 1.00 89.31 230 SER A N 1
ATOM 1734 C CA . SER A 1 230 ? 17.922 -6.462 -12.912 1.00 89.31 230 SER A CA 1
ATOM 1735 C C . SER A 1 230 ? 17.696 -7.438 -14.066 1.00 89.31 230 SER A C 1
ATOM 1737 O O . SER A 1 230 ? 17.725 -7.023 -15.224 1.00 89.31 230 SER A O 1
ATOM 1739 N N . ASP A 1 231 ? 17.368 -8.690 -13.760 1.00 95.50 231 ASP A N 1
ATOM 1740 C CA . ASP A 1 231 ? 16.994 -9.675 -14.774 1.00 95.50 231 ASP A CA 1
ATOM 1741 C C . ASP A 1 231 ? 15.634 -9.351 -15.422 1.00 95.50 231 ASP A C 1
ATOM 1743 O O . ASP A 1 231 ? 14.735 -8.811 -14.765 1.00 95.50 231 ASP A O 1
ATOM 1747 N N . PRO A 1 232 ? 15.437 -9.690 -16.707 1.00 96.94 232 PRO A N 1
ATOM 1748 C CA . PRO A 1 232 ? 14.148 -9.517 -17.361 1.00 96.94 232 PRO A CA 1
ATOM 1749 C C . PRO A 1 232 ? 13.096 -10.484 -16.805 1.00 96.94 232 PRO A C 1
ATOM 1751 O O . PRO A 1 232 ? 13.371 -11.659 -16.572 1.00 96.94 232 PRO A O 1
ATOM 1754 N N . VAL A 1 233 ? 11.849 -10.014 -16.695 1.00 97.12 233 VAL A N 1
ATOM 1755 C CA . VAL A 1 233 ? 10.683 -10.843 -16.333 1.00 97.12 233 VAL A CA 1
ATOM 1756 C C . VAL A 1 233 ? 10.437 -11.910 -17.395 1.00 97.12 233 VAL A C 1
ATOM 1758 O O . VAL A 1 233 ? 10.101 -13.052 -17.090 1.00 97.12 233 VAL A O 1
ATOM 1761 N N . SER A 1 234 ? 10.573 -11.531 -18.663 1.00 97.69 234 SER A N 1
ATOM 1762 C CA . SER A 1 234 ? 10.495 -12.451 -19.795 1.00 97.69 234 SER A CA 1
ATOM 1763 C C . SER A 1 234 ? 11.222 -11.875 -21.005 1.00 97.69 234 SER A C 1
ATOM 1765 O O . SER A 1 234 ? 11.579 -10.697 -21.032 1.00 97.69 234 SER A O 1
ATOM 1767 N N . ARG A 1 235 ? 11.459 -12.711 -22.014 1.00 98.00 235 ARG A N 1
ATOM 1768 C CA . ARG A 1 235 ? 12.025 -12.298 -23.300 1.00 98.00 235 ARG A CA 1
ATOM 1769 C C . ARG A 1 235 ? 11.048 -12.651 -24.413 1.00 98.00 235 ARG A C 1
ATOM 1771 O O . ARG A 1 235 ? 10.394 -13.692 -24.364 1.00 98.00 235 ARG A O 1
ATOM 1778 N N . THR A 1 236 ? 10.942 -11.783 -25.406 1.00 97.50 236 THR A N 1
ATOM 1779 C CA . THR A 1 236 ? 10.138 -11.999 -26.609 1.00 97.50 236 THR A CA 1
ATOM 1780 C C . THR A 1 236 ? 10.894 -11.503 -27.835 1.00 97.50 236 THR A C 1
ATOM 1782 O O . THR A 1 236 ? 11.897 -10.811 -27.701 1.00 97.50 236 THR A O 1
ATOM 1785 N N . GLN A 1 237 ? 10.428 -11.858 -29.027 1.00 96.69 237 GLN A N 1
ATOM 1786 C CA . GLN A 1 237 ? 11.000 -11.372 -30.277 1.00 96.69 237 GLN A CA 1
ATOM 1787 C C . GLN A 1 237 ? 10.048 -10.389 -30.938 1.00 96.69 237 GLN A C 1
ATOM 1789 O O . GLN A 1 237 ? 8.847 -10.641 -31.050 1.00 96.69 237 GLN A O 1
ATOM 1794 N N . TRP A 1 238 ? 10.594 -9.274 -31.406 1.00 94.19 238 TRP A N 1
ATOM 1795 C CA . TRP A 1 238 ? 9.854 -8.262 -32.143 1.00 94.19 238 TRP A CA 1
ATOM 1796 C C . TRP A 1 238 ? 10.445 -8.115 -33.539 1.00 94.19 238 TRP A C 1
ATOM 1798 O O . TRP A 1 238 ? 11.642 -7.898 -33.689 1.00 94.19 238 TRP A O 1
ATOM 1808 N N . THR A 1 239 ? 9.606 -8.259 -34.566 1.00 93.50 239 THR A N 1
ATOM 1809 C CA . THR A 1 239 ? 10.026 -8.115 -35.965 1.00 93.50 239 THR A CA 1
ATOM 1810 C C . THR A 1 239 ? 9.413 -6.860 -36.564 1.00 93.50 239 THR A C 1
ATOM 1812 O O . THR A 1 239 ? 8.190 -6.706 -36.559 1.00 93.50 239 THR A O 1
ATOM 1815 N N . PHE A 1 240 ? 10.260 -5.985 -37.098 1.00 86.00 240 PHE A N 1
ATOM 1816 C CA . PHE A 1 240 ? 9.860 -4.768 -37.795 1.00 86.00 240 PHE A CA 1
ATOM 1817 C C . PHE A 1 240 ? 10.761 -4.561 -39.011 1.00 86.00 240 PHE A C 1
ATOM 1819 O O . PHE A 1 240 ? 11.976 -4.695 -38.903 1.00 86.00 240 PHE A O 1
ATOM 1826 N N . ASP A 1 241 ? 10.153 -4.281 -40.164 1.00 86.25 241 ASP A N 1
ATOM 1827 C CA . ASP A 1 241 ? 10.852 -4.100 -41.446 1.00 86.25 241 ASP A CA 1
ATOM 1828 C C . ASP A 1 241 ? 11.819 -5.253 -41.799 1.00 86.25 241 ASP A C 1
ATOM 1830 O O . ASP A 1 241 ? 12.953 -5.062 -42.224 1.00 86.25 241 ASP A O 1
ATOM 1834 N N . GLY A 1 242 ? 11.390 -6.493 -41.537 1.00 90.62 242 GLY A N 1
ATOM 1835 C CA . GLY A 1 242 ? 12.194 -7.694 -41.792 1.00 90.62 242 GLY A CA 1
ATOM 1836 C C . GLY A 1 242 ? 13.353 -7.926 -40.815 1.00 90.62 242 GLY A C 1
ATOM 1837 O O . GLY A 1 242 ? 14.039 -8.939 -40.940 1.00 90.62 242 GLY A O 1
ATOM 1838 N N . VAL A 1 243 ? 13.553 -7.050 -39.825 1.00 87.56 243 VAL A N 1
ATOM 1839 C CA . VAL A 1 243 ? 14.564 -7.209 -38.772 1.00 87.56 243 VAL A CA 1
ATOM 1840 C C . VAL A 1 243 ? 13.902 -7.720 -37.499 1.00 87.56 243 VAL A C 1
ATOM 1842 O O . VAL A 1 243 ? 13.017 -7.066 -36.943 1.00 87.56 243 VAL A O 1
ATOM 1845 N N . THR A 1 244 ? 14.341 -8.883 -37.024 1.00 93.56 244 THR A N 1
ATOM 1846 C CA . THR A 1 244 ? 13.922 -9.455 -35.739 1.00 93.56 244 THR A CA 1
ATOM 1847 C C . THR A 1 244 ? 14.904 -9.047 -34.648 1.00 93.56 244 THR A C 1
ATOM 1849 O O . THR A 1 244 ? 16.111 -9.201 -34.816 1.00 93.56 244 THR A O 1
ATOM 1852 N N . ARG A 1 245 ? 14.384 -8.533 -33.532 1.00 93.50 245 ARG A N 1
ATOM 1853 C CA . ARG A 1 245 ? 15.157 -8.141 -32.350 1.00 93.50 245 ARG A CA 1
ATOM 1854 C C . ARG A 1 245 ? 14.662 -8.880 -31.116 1.00 93.50 245 ARG A C 1
ATOM 1856 O O . ARG A 1 245 ? 13.455 -9.100 -30.970 1.00 93.50 245 ARG A O 1
ATOM 1863 N N . ASP A 1 246 ? 15.587 -9.203 -30.223 1.00 96.12 246 ASP A N 1
ATOM 1864 C CA . ASP A 1 246 ? 15.257 -9.714 -28.900 1.00 96.12 246 ASP A CA 1
ATOM 1865 C C . ASP A 1 246 ? 14.826 -8.554 -27.993 1.00 96.12 246 ASP A C 1
ATOM 1867 O O . ASP A 1 246 ? 15.455 -7.497 -27.927 1.00 96.12 246 ASP A O 1
ATOM 1871 N N . VAL A 1 247 ? 13.703 -8.751 -27.312 1.00 97.00 247 VAL A N 1
ATOM 1872 C CA . VAL A 1 247 ? 13.081 -7.772 -26.426 1.00 97.00 247 VAL A CA 1
ATOM 1873 C C . VAL A 1 247 ? 12.987 -8.373 -25.035 1.00 97.00 247 VAL A C 1
ATOM 1875 O O . VAL A 1 247 ? 12.232 -9.316 -24.790 1.00 97.00 247 VAL A O 1
ATOM 1878 N N . ALA A 1 248 ? 13.742 -7.805 -24.107 1.00 97.81 248 ALA A N 1
ATOM 1879 C CA . ALA A 1 248 ? 13.669 -8.101 -22.689 1.00 97.81 248 ALA A CA 1
ATOM 1880 C C . ALA A 1 248 ? 12.541 -7.279 -22.044 1.00 97.81 248 ALA A C 1
ATOM 1882 O O . ALA A 1 248 ? 12.539 -6.051 -22.072 1.00 97.81 248 ALA A O 1
ATOM 1883 N N . ILE A 1 249 ? 11.553 -7.947 -21.458 1.00 97.31 249 ILE A N 1
ATOM 1884 C CA . ILE A 1 249 ? 10.454 -7.310 -20.731 1.00 97.31 249 ILE A CA 1
ATOM 1885 C C . ILE A 1 249 ? 10.908 -7.137 -19.281 1.00 97.31 249 ILE A C 1
ATOM 1887 O O . ILE A 1 249 ? 10.930 -8.095 -18.513 1.00 97.31 249 ILE A O 1
ATOM 1891 N N . MET A 1 250 ? 11.284 -5.913 -18.914 1.00 96.44 250 MET A N 1
ATOM 1892 C CA . MET A 1 250 ? 11.804 -5.570 -17.582 1.00 96.44 250 MET A CA 1
ATOM 1893 C C . MET A 1 250 ? 10.674 -5.302 -16.580 1.00 96.44 250 MET A C 1
ATOM 1895 O O . MET A 1 250 ? 10.821 -5.534 -15.385 1.00 96.44 250 MET A O 1
ATOM 1899 N N . LEU A 1 251 ? 9.528 -4.817 -17.066 1.00 95.56 251 LEU A N 1
ATOM 1900 C CA . LEU A 1 251 ? 8.331 -4.574 -16.265 1.00 95.56 251 LEU A CA 1
ATOM 1901 C C . LEU A 1 251 ? 7.090 -4.844 -17.111 1.00 95.56 251 LEU A C 1
ATOM 1903 O O . LEU A 1 251 ? 6.957 -4.272 -18.192 1.00 95.56 251 LEU A O 1
ATOM 1907 N N . ASP A 1 252 ? 6.161 -5.647 -16.593 1.00 94.44 252 ASP A N 1
ATOM 1908 C CA . ASP A 1 252 ? 4.860 -5.882 -17.223 1.00 94.44 252 ASP A CA 1
ATOM 1909 C C . ASP A 1 252 ? 3.722 -5.644 -16.225 1.00 94.44 252 ASP A C 1
ATOM 1911 O O . ASP A 1 252 ? 3.338 -6.522 -15.452 1.00 94.44 252 ASP A O 1
ATOM 1915 N N . ARG A 1 253 ? 3.205 -4.411 -16.197 1.00 92.25 253 ARG A N 1
ATOM 1916 C CA . ARG A 1 253 ? 2.016 -4.038 -15.423 1.00 92.25 253 ARG A CA 1
ATOM 1917 C C . ARG A 1 253 ? 0.949 -3.470 -16.365 1.00 92.25 253 ARG A C 1
ATOM 1919 O O . ARG A 1 253 ? 1.291 -2.822 -17.353 1.00 92.25 253 ARG A O 1
ATOM 1926 N N . PRO A 1 254 ? -0.353 -3.602 -16.047 1.00 91.31 254 PRO A N 1
ATOM 1927 C CA . PRO A 1 254 ? -1.420 -3.057 -16.893 1.00 91.31 254 PRO A CA 1
ATOM 1928 C C . PRO A 1 254 ? -1.293 -1.553 -17.182 1.00 91.31 254 PRO A C 1
ATOM 1930 O O . PRO A 1 254 ? -1.621 -1.109 -18.276 1.00 91.31 254 PRO A O 1
ATOM 1933 N N . ALA A 1 255 ? -0.798 -0.776 -16.212 1.00 91.12 255 ALA A N 1
ATOM 1934 C CA . ALA A 1 255 ? -0.637 0.673 -16.329 1.00 91.12 255 ALA A CA 1
ATOM 1935 C C . ALA A 1 255 ? 0.755 1.117 -16.823 1.00 91.12 255 ALA A C 1
ATOM 1937 O O . ALA A 1 255 ? 0.940 2.297 -17.108 1.00 91.12 255 ALA A O 1
ATOM 1938 N N . SER A 1 256 ? 1.747 0.219 -16.875 1.00 92.62 256 SER A N 1
ATOM 1939 C CA . SER A 1 256 ? 3.121 0.564 -17.258 1.00 92.62 256 SER A CA 1
ATOM 1940 C C . SER A 1 256 ? 3.908 -0.668 -17.698 1.00 92.62 256 SER A C 1
ATOM 1942 O O . SER A 1 256 ? 3.908 -1.689 -17.009 1.00 92.62 256 SER A O 1
ATOM 1944 N N . LYS A 1 257 ? 4.611 -0.553 -18.826 1.00 93.94 257 LYS A N 1
ATOM 1945 C CA . LYS A 1 257 ? 5.479 -1.598 -19.372 1.00 93.94 257 LYS A CA 1
ATOM 1946 C C . LYS A 1 257 ? 6.851 -1.011 -19.676 1.00 93.94 257 LYS A C 1
ATOM 1948 O O . LYS A 1 257 ? 6.937 0.099 -20.199 1.00 93.94 257 LYS A O 1
ATOM 1953 N N . VAL A 1 258 ? 7.905 -1.758 -19.369 1.00 95.19 258 VAL A N 1
ATOM 1954 C CA . VAL A 1 258 ? 9.287 -1.391 -19.702 1.00 95.19 258 VAL A CA 1
ATOM 1955 C C . VAL A 1 258 ? 9.882 -2.520 -20.522 1.00 95.19 258 VAL A C 1
ATOM 1957 O O . VAL A 1 258 ? 9.988 -3.648 -20.040 1.00 95.19 258 VAL A O 1
ATOM 1960 N N . HIS A 1 259 ? 10.254 -2.213 -21.762 1.00 95.94 259 HIS A N 1
ATOM 1961 C CA . HIS A 1 259 ? 10.907 -3.137 -22.680 1.00 95.94 259 HIS A CA 1
ATOM 1962 C C . HIS A 1 259 ? 12.319 -2.631 -22.978 1.00 95.94 259 HIS A C 1
ATOM 1964 O O . HIS A 1 259 ? 12.504 -1.448 -23.264 1.00 95.94 259 HIS A O 1
ATOM 1970 N N . LEU A 1 260 ? 13.291 -3.531 -22.928 1.00 95.19 260 LEU A N 1
ATOM 1971 C CA . LEU A 1 260 ? 14.667 -3.308 -23.335 1.00 95.19 260 LEU A CA 1
ATOM 1972 C C . LEU A 1 260 ? 14.888 -4.035 -24.661 1.00 95.19 260 LEU A C 1
ATOM 1974 O O . LEU A 1 260 ? 14.695 -5.245 -24.746 1.00 95.19 260 LEU A O 1
ATOM 1978 N N . VAL A 1 261 ? 15.262 -3.284 -25.692 1.00 94.38 261 VAL A N 1
ATOM 1979 C CA . VAL A 1 261 ? 15.636 -3.830 -26.999 1.00 94.38 261 VAL A CA 1
ATOM 1980 C C . VAL A 1 261 ? 17.135 -3.638 -27.146 1.00 94.38 261 VAL A C 1
ATOM 1982 O O . VAL A 1 261 ? 17.604 -2.503 -27.247 1.00 94.38 261 VAL A O 1
ATOM 1985 N N . GLU A 1 262 ? 17.875 -4.739 -27.104 1.00 89.31 262 GLU A N 1
ATOM 1986 C CA . GLU A 1 262 ? 19.323 -4.724 -27.304 1.00 89.31 262 GLU A CA 1
ATOM 1987 C C . GLU A 1 262 ? 19.630 -4.478 -28.787 1.00 89.31 262 GLU A C 1
ATOM 1989 O O . GLU A 1 262 ? 18.830 -4.820 -29.663 1.00 89.31 262 GLU A O 1
ATOM 1994 N N . ASP A 1 263 ? 20.753 -3.806 -29.059 1.00 87.56 263 ASP A N 1
ATOM 1995 C CA . ASP A 1 263 ? 21.236 -3.518 -30.416 1.00 87.56 263 ASP A CA 1
ATOM 1996 C C . ASP A 1 263 ? 20.165 -2.910 -31.341 1.00 87.56 263 ASP A C 1
ATOM 1998 O O . ASP A 1 263 ? 20.035 -3.238 -32.523 1.00 87.56 263 ASP A O 1
ATOM 2002 N N . PHE A 1 264 ? 19.356 -1.999 -30.786 1.00 89.56 264 PHE A N 1
ATOM 2003 C CA . PHE A 1 264 ? 18.265 -1.356 -31.519 1.00 89.56 264 PHE A CA 1
ATOM 2004 C C . PHE A 1 264 ? 18.759 -0.634 -32.785 1.00 89.56 264 PHE A C 1
ATOM 2006 O O . PHE A 1 264 ? 18.079 -0.668 -33.817 1.00 89.56 264 PHE A O 1
ATOM 2013 N N . ILE A 1 265 ? 19.948 -0.029 -32.705 1.00 91.06 265 ILE A N 1
ATOM 2014 C CA . ILE A 1 265 ? 20.608 0.695 -33.795 1.00 91.06 265 ILE A CA 1
ATOM 2015 C C . ILE A 1 265 ? 21.775 -0.115 -34.352 1.00 91.06 265 ILE A C 1
ATOM 2017 O O . ILE A 1 265 ? 22.512 -0.760 -33.609 1.00 91.06 265 ILE A O 1
ATOM 2021 N N . SER A 1 266 ? 21.980 -0.036 -35.663 1.00 91.19 266 SER A N 1
ATOM 2022 C CA . SER A 1 266 ? 23.160 -0.617 -36.305 1.00 91.19 266 SER A CA 1
ATOM 2023 C C . SER A 1 266 ? 24.441 0.144 -35.936 1.00 91.19 266 SER A C 1
ATOM 2025 O O . SER A 1 266 ? 24.417 1.326 -35.584 1.00 91.19 266 SER A O 1
ATOM 2027 N N . GLU A 1 267 ? 25.596 -0.508 -36.080 1.00 93.75 267 GLU A N 1
ATOM 2028 C CA . GLU A 1 267 ? 26.901 0.118 -35.821 1.00 93.75 267 GLU A CA 1
ATOM 2029 C C . GLU A 1 267 ? 27.144 1.356 -36.711 1.00 93.75 267 GLU A C 1
ATOM 2031 O O . GLU A 1 267 ? 27.741 2.343 -36.277 1.00 93.75 267 GLU A O 1
ATOM 2036 N N . GLU A 1 268 ? 26.647 1.331 -37.951 1.00 95.62 268 GLU A N 1
ATOM 2037 C CA . GLU A 1 268 ? 26.715 2.463 -38.880 1.00 95.62 268 GLU A CA 1
ATOM 2038 C C . GLU A 1 268 ? 25.917 3.672 -38.367 1.00 95.62 268 GLU A C 1
ATOM 2040 O O . GLU A 1 268 ? 26.417 4.801 -38.363 1.00 95.62 268 GLU A O 1
ATOM 2045 N N . GLU A 1 269 ? 24.692 3.436 -37.893 1.00 94.88 269 GLU A N 1
ATOM 2046 C CA . GLU A 1 269 ? 23.834 4.470 -37.305 1.00 94.88 269 GLU A CA 1
ATOM 2047 C C . GLU A 1 269 ? 24.452 5.051 -36.037 1.00 94.88 269 GLU A C 1
ATOM 2049 O O . GLU A 1 269 ? 24.485 6.276 -35.881 1.00 94.88 269 GLU A O 1
ATOM 2054 N N . CYS A 1 270 ? 25.021 4.194 -35.186 1.00 94.62 270 CYS A N 1
ATOM 2055 C CA . CYS A 1 270 ? 25.725 4.601 -33.975 1.00 94.62 270 CYS A CA 1
ATOM 2056 C C . CYS A 1 270 ? 26.900 5.544 -34.294 1.00 94.62 270 CYS A C 1
ATOM 2058 O O . CYS A 1 270 ? 26.946 6.675 -33.804 1.00 94.62 270 CYS A O 1
ATOM 2060 N N . LYS A 1 271 ? 27.795 5.154 -35.214 1.00 97.06 271 LYS A N 1
ATOM 2061 C CA . LYS A 1 271 ? 28.940 5.990 -35.633 1.00 97.06 271 LYS A CA 1
ATOM 2062 C C . LYS A 1 271 ? 28.500 7.314 -36.258 1.00 97.06 271 LYS A C 1
ATOM 2064 O O . LYS A 1 271 ? 29.136 8.351 -36.042 1.00 97.06 271 LYS A O 1
ATOM 2069 N N . ALA A 1 272 ? 27.421 7.301 -37.043 1.00 96.56 272 ALA A N 1
ATOM 2070 C CA . ALA A 1 272 ? 26.868 8.519 -37.624 1.00 96.56 272 ALA A CA 1
ATOM 2071 C C . ALA A 1 272 ? 26.345 9.470 -36.533 1.00 96.56 272 ALA A C 1
ATOM 2073 O O . ALA A 1 272 ? 26.656 10.666 -36.574 1.00 96.56 272 ALA A O 1
ATOM 2074 N N . MET A 1 273 ? 25.613 8.945 -35.543 1.00 95.81 273 MET A N 1
ATOM 2075 C CA . MET A 1 273 ? 25.139 9.712 -34.390 1.00 95.81 273 MET A CA 1
ATOM 2076 C C . MET A 1 273 ? 26.288 10.300 -33.576 1.00 95.81 273 MET A C 1
ATOM 2078 O O . MET A 1 273 ? 26.270 11.499 -33.305 1.00 95.81 273 MET A O 1
ATOM 2082 N N . GLU A 1 274 ? 27.306 9.506 -33.236 1.00 95.31 274 GLU A N 1
ATOM 2083 C CA . GLU A 1 274 ? 28.476 9.982 -32.491 1.00 95.31 274 GLU A CA 1
ATOM 2084 C C . GLU A 1 274 ? 29.171 11.133 -33.217 1.00 95.31 274 GLU A C 1
ATOM 2086 O O . GLU A 1 274 ? 29.446 12.178 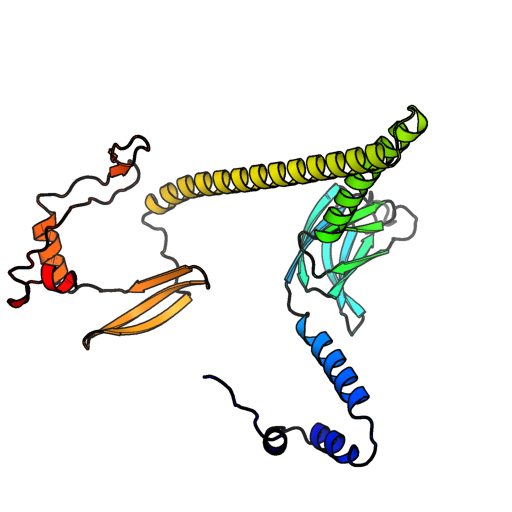-32.623 1.00 95.31 274 GLU A O 1
ATOM 2091 N N . LYS A 1 275 ? 29.407 10.984 -34.526 1.00 97.06 275 LYS A N 1
ATOM 2092 C CA . LYS A 1 275 ? 30.045 12.019 -35.347 1.00 97.06 275 LYS A CA 1
ATOM 2093 C C . LYS A 1 275 ? 29.230 13.314 -35.379 1.00 97.06 275 LYS A C 1
ATOM 2095 O O . LYS A 1 275 ? 29.816 14.395 -35.332 1.00 97.06 275 LYS A O 1
ATOM 2100 N N . ALA A 1 276 ? 27.904 13.211 -35.471 1.00 96.50 276 ALA A N 1
ATOM 2101 C CA . ALA A 1 276 ? 27.012 14.367 -35.504 1.00 96.50 276 ALA A CA 1
ATOM 2102 C C . ALA A 1 276 ? 26.843 15.031 -34.126 1.00 96.50 276 ALA A C 1
ATOM 2104 O O . ALA A 1 276 ? 26.749 16.255 -34.052 1.00 96.50 276 ALA A O 1
ATOM 2105 N N . ALA A 1 277 ? 26.832 14.241 -33.049 1.00 96.12 277 ALA A N 1
ATOM 2106 C CA . ALA A 1 277 ? 26.674 14.704 -31.672 1.00 96.12 277 ALA A CA 1
ATOM 2107 C C . ALA A 1 277 ? 27.950 15.325 -31.099 1.00 96.12 277 ALA A C 1
ATOM 2109 O O . ALA A 1 277 ? 27.874 16.320 -30.383 1.00 96.12 277 ALA A O 1
ATOM 2110 N N . LYS A 1 278 ? 29.128 14.770 -31.420 1.00 95.81 278 LYS A N 1
ATOM 2111 C CA . LYS A 1 278 ? 30.427 15.170 -30.853 1.00 95.81 278 LYS A CA 1
ATOM 2112 C C . LYS A 1 278 ? 30.662 16.688 -30.741 1.00 95.81 278 LYS A C 1
ATOM 2114 O O . LYS A 1 278 ? 31.117 17.106 -29.679 1.00 95.81 278 LYS A O 1
ATOM 2119 N N . PRO A 1 279 ? 30.367 17.527 -31.756 1.00 96.94 279 PRO A N 1
ATOM 2120 C CA . PRO A 1 279 ? 30.582 18.973 -31.649 1.00 96.94 279 PRO A CA 1
ATOM 2121 C C . PRO A 1 279 ? 29.590 19.705 -30.728 1.00 96.94 279 PRO A C 1
ATOM 2123 O O . PRO A 1 279 ? 29.883 20.822 -30.314 1.00 96.94 279 PRO A O 1
ATOM 2126 N N . SER A 1 280 ? 28.430 19.118 -30.421 1.00 94.88 280 SER A N 1
ATOM 2127 C CA . SER A 1 280 ? 27.368 19.723 -29.600 1.00 94.88 280 SER A CA 1
ATOM 2128 C C . SER A 1 280 ? 27.154 19.020 -28.255 1.00 94.88 280 SER A C 1
ATOM 2130 O O . SER A 1 280 ? 26.215 19.358 -27.527 1.00 94.88 280 SER A O 1
ATOM 2132 N N . LEU A 1 281 ? 28.024 18.068 -27.903 1.00 94.38 281 LEU A N 1
ATOM 2133 C CA . LEU A 1 281 ? 28.002 17.384 -26.616 1.00 94.38 281 LEU A CA 1
ATOM 2134 C C . LEU A 1 281 ? 28.219 18.382 -25.473 1.00 94.38 281 LEU A C 1
ATOM 2136 O O . LEU A 1 281 ? 29.248 19.050 -25.382 1.00 94.38 281 LEU A O 1
ATOM 2140 N N . HIS A 1 282 ? 27.262 18.433 -24.556 1.00 91.50 282 HIS A N 1
ATOM 2141 C CA . HIS A 1 282 ? 27.336 19.212 -23.325 1.00 91.50 282 HIS A CA 1
ATOM 2142 C C . HIS A 1 282 ? 26.822 18.380 -22.147 1.00 91.50 282 HIS A C 1
ATOM 2144 O O . HIS A 1 282 ? 26.210 17.327 -22.325 1.00 91.50 282 HIS A O 1
ATOM 2150 N N . LYS A 1 283 ? 27.106 18.817 -20.917 1.00 90.12 283 LYS A N 1
ATOM 2151 C CA . LYS A 1 283 ? 26.597 18.127 -19.724 1.00 90.12 283 LYS A CA 1
ATOM 2152 C C . LYS A 1 283 ? 25.072 18.191 -19.696 1.00 90.12 283 LYS A C 1
ATOM 2154 O O . LYS A 1 283 ? 24.500 19.225 -20.040 1.00 90.12 283 LYS A O 1
ATOM 2159 N N . ALA A 1 284 ? 24.437 17.101 -19.272 1.00 84.62 284 ALA A N 1
ATOM 2160 C CA . ALA A 1 284 ? 22.991 17.065 -19.130 1.00 84.62 284 ALA A CA 1
ATOM 2161 C C . ALA A 1 284 ? 22.508 18.151 -18.158 1.00 84.62 284 ALA A C 1
ATOM 2163 O O . ALA A 1 284 ? 22.990 18.256 -17.025 1.00 84.62 284 ALA A O 1
ATOM 2164 N N . THR A 1 285 ? 21.547 18.953 -18.608 1.00 84.38 285 THR A N 1
ATOM 2165 C CA . THR A 1 285 ? 20.859 19.935 -17.773 1.00 84.38 285 THR A CA 1
ATOM 2166 C C . THR A 1 285 ? 19.485 19.421 -17.353 1.00 84.38 285 THR A C 1
ATOM 2168 O O . THR A 1 285 ? 18.861 18.618 -18.049 1.00 84.38 285 THR A O 1
ATOM 2171 N N . VAL A 1 286 ? 19.021 19.848 -16.183 1.00 82.06 286 VAL A N 1
ATOM 2172 C CA . VAL A 1 286 ? 17.664 19.608 -15.680 1.00 82.06 286 VAL A CA 1
ATOM 2173 C C . VAL A 1 286 ? 16.948 20.944 -15.532 1.00 82.06 286 VAL A C 1
ATOM 2175 O O . VAL A 1 286 ? 17.590 21.972 -15.319 1.00 82.06 286 VAL A O 1
ATOM 2178 N N . ALA A 1 287 ? 15.625 20.939 -15.687 1.00 84.00 287 ALA A N 1
ATOM 2179 C CA . ALA A 1 287 ? 14.824 22.137 -15.476 1.00 84.00 287 ALA A CA 1
ATOM 2180 C C . ALA A 1 287 ? 14.918 22.564 -14.003 1.00 84.00 287 ALA A C 1
ATOM 2182 O O . ALA A 1 287 ? 14.661 21.757 -13.111 1.00 84.00 287 ALA A O 1
ATOM 2183 N N . ASP A 1 288 ? 15.246 23.830 -13.757 1.00 80.94 288 ASP A N 1
ATOM 2184 C CA . ASP A 1 288 ? 15.422 24.393 -12.407 1.00 80.94 288 ASP A CA 1
ATOM 2185 C C . ASP A 1 288 ? 14.093 24.790 -11.724 1.00 80.94 288 ASP A C 1
ATOM 2187 O O . ASP A 1 288 ? 14.075 25.422 -10.670 1.00 80.94 288 ASP A O 1
ATOM 2191 N N . GLY A 1 289 ? 12.957 24.451 -12.344 1.00 72.56 289 GLY A N 1
ATOM 2192 C CA . GLY A 1 289 ? 11.614 24.810 -11.879 1.00 72.56 289 GLY A CA 1
ATOM 2193 C C . GLY A 1 289 ? 11.217 26.274 -12.112 1.00 72.56 289 GLY A C 1
ATOM 2194 O O . GLY A 1 289 ? 10.039 26.593 -11.977 1.00 72.56 289 GLY A O 1
ATOM 2195 N N . SER A 1 290 ? 12.149 27.141 -12.522 1.00 81.12 290 SER A N 1
ATOM 2196 C CA . SER A 1 290 ? 11.921 28.567 -12.820 1.00 81.12 290 SER A CA 1
ATOM 2197 C C . SER A 1 290 ? 11.914 28.868 -14.325 1.00 81.12 290 SER A C 1
ATOM 2199 O O . SER A 1 290 ? 11.876 30.027 -14.734 1.00 81.12 290 SER A O 1
ATOM 2201 N N . GLY A 1 291 ? 11.948 27.825 -15.160 1.00 83.31 291 GLY A N 1
ATOM 2202 C CA . GLY A 1 291 ? 12.032 27.932 -16.618 1.00 83.31 291 GLY A CA 1
ATOM 2203 C C . GLY A 1 291 ? 13.463 28.028 -17.159 1.00 83.31 291 GLY A C 1
ATOM 2204 O O . GLY A 1 291 ? 13.634 28.180 -18.368 1.00 83.31 291 GLY A O 1
ATOM 2205 N N . GLY A 1 292 ? 14.478 27.921 -16.297 1.00 87.62 292 GLY A N 1
ATOM 2206 C CA . GLY A 1 292 ? 15.877 27.792 -16.680 1.00 87.62 292 GLY A CA 1
ATOM 2207 C C . GLY A 1 292 ? 16.349 26.337 -16.673 1.00 87.62 292 GLY A C 1
ATOM 2208 O O . GLY A 1 292 ? 15.578 25.386 -16.501 1.00 87.62 292 GLY A O 1
ATOM 2209 N N . SER A 1 293 ? 17.647 26.156 -16.898 1.00 84.25 293 SER A N 1
ATOM 2210 C CA . SER A 1 293 ? 18.284 24.844 -16.890 1.00 84.25 293 SER A CA 1
ATOM 2211 C C . SER A 1 293 ? 19.558 24.888 -16.060 1.00 84.25 293 SER A C 1
ATOM 2213 O O . SER A 1 293 ? 20.436 25.708 -16.337 1.00 84.25 293 SER A O 1
ATOM 2215 N N . GLU A 1 294 ? 19.694 23.985 -15.097 1.00 89.38 294 GLU A N 1
ATOM 2216 C CA . GLU A 1 294 ? 20.923 23.812 -14.325 1.00 89.38 294 GLU A CA 1
ATOM 2217 C C . GLU A 1 294 ? 21.641 22.528 -14.738 1.00 89.38 294 GLU A C 1
ATOM 2219 O O . GLU A 1 294 ? 21.016 21.539 -15.121 1.00 89.38 294 GLU A O 1
ATOM 2224 N N . VAL A 1 295 ? 22.973 22.524 -14.682 1.00 85.44 295 VAL A N 1
ATOM 2225 C CA . VAL A 1 295 ? 23.753 21.311 -14.952 1.00 85.44 295 VAL A CA 1
ATOM 2226 C C . VAL A 1 295 ? 23.487 20.303 -13.839 1.00 85.44 295 VAL A C 1
ATOM 2228 O O . VAL A 1 295 ? 23.752 20.578 -12.668 1.00 85.44 295 VAL A O 1
ATOM 2231 N N . SER A 1 296 ? 22.999 19.119 -14.206 1.00 79.25 296 SER A N 1
ATOM 2232 C CA . SER A 1 296 ? 22.762 18.055 -13.238 1.00 79.25 296 SER A CA 1
ATOM 2233 C C . SER A 1 296 ? 24.093 17.580 -12.659 1.00 79.25 296 SER A C 1
ATOM 2235 O O . SER A 1 296 ? 24.992 17.172 -13.394 1.00 79.25 296 SER A O 1
ATOM 2237 N N . LYS A 1 297 ? 24.219 17.609 -11.329 1.00 78.56 297 LYS A N 1
ATOM 2238 C CA . LYS A 1 297 ? 25.400 17.076 -10.628 1.00 78.56 297 LYS A CA 1
ATOM 2239 C C . LYS A 1 297 ? 25.478 15.548 -10.688 1.00 78.56 297 LYS A C 1
ATOM 2241 O O . LYS A 1 297 ? 26.565 15.000 -10.547 1.00 78.56 297 LYS A O 1
ATOM 2246 N N . ASN A 1 298 ? 24.341 14.888 -10.907 1.00 72.56 298 ASN A N 1
ATOM 2247 C CA . ASN A 1 298 ? 24.204 13.438 -10.764 1.00 72.56 298 ASN A CA 1
ATOM 2248 C C . ASN A 1 298 ? 24.193 12.718 -12.118 1.00 72.56 298 ASN A C 1
ATOM 2250 O O . ASN A 1 298 ? 24.616 11.569 -12.211 1.00 72.56 298 ASN A O 1
ATOM 2254 N N . ARG A 1 299 ? 23.761 13.386 -13.198 1.00 74.62 299 ARG A N 1
ATOM 2255 C CA . ARG A 1 299 ? 23.811 12.797 -14.542 1.00 74.62 299 ARG A CA 1
ATOM 2256 C C . ARG A 1 299 ? 25.236 12.846 -15.086 1.00 74.62 299 ARG A C 1
ATOM 2258 O O . ARG A 1 299 ? 25.715 13.897 -15.506 1.00 74.62 299 ARG A O 1
ATOM 2265 N N . LYS A 1 300 ? 25.891 11.682 -15.121 1.00 73.50 300 LYS A N 1
ATOM 2266 C CA . LYS A 1 300 ? 27.213 11.492 -15.745 1.00 73.50 300 LYS A CA 1
ATOM 2267 C C . LYS A 1 300 ? 27.159 11.566 -17.283 1.00 73.50 300 LYS A C 1
ATOM 2269 O O . LYS A 1 300 ? 28.169 11.857 -17.917 1.00 73.50 300 LYS A O 1
ATOM 2274 N N . ALA A 1 301 ? 25.992 11.326 -17.886 1.00 81.44 301 ALA A N 1
ATOM 2275 C CA . ALA A 1 301 ? 25.821 11.317 -19.336 1.00 81.44 301 ALA A CA 1
ATOM 2276 C C . ALA A 1 301 ? 25.913 12.726 -19.954 1.00 81.44 301 ALA A C 1
ATOM 2278 O O . ALA A 1 301 ? 25.339 13.697 -19.450 1.00 81.44 301 ALA A O 1
ATOM 2279 N N . MET A 1 302 ? 26.609 12.824 -21.088 1.00 87.94 302 MET A N 1
ATOM 2280 C CA . MET A 1 302 ? 26.561 13.997 -21.959 1.00 87.94 302 MET A CA 1
ATOM 2281 C C . MET A 1 302 ? 25.342 13.915 -22.882 1.00 87.94 302 MET A C 1
ATOM 2283 O O . MET A 1 302 ? 24.922 12.827 -23.267 1.00 87.94 302 MET A O 1
ATOM 2287 N N . GLN A 1 303 ? 24.792 15.064 -23.261 1.00 90.00 303 GLN A N 1
ATOM 2288 C CA . GLN A 1 303 ? 23.670 15.161 -24.189 1.00 90.00 303 GLN A CA 1
ATOM 2289 C C . GLN A 1 303 ? 24.040 16.035 -25.389 1.00 90.00 303 GLN A C 1
ATOM 2291 O O . GLN A 1 303 ? 24.849 16.957 -25.281 1.00 90.00 303 GLN A O 1
ATOM 2296 N N . ALA A 1 304 ? 23.431 15.750 -26.534 1.00 93.88 304 ALA A N 1
ATOM 2297 C CA . ALA A 1 304 ? 23.575 16.531 -27.752 1.00 93.88 304 ALA A CA 1
ATOM 2298 C C . ALA A 1 304 ? 22.266 16.498 -28.542 1.00 93.88 304 ALA A C 1
ATOM 2300 O O . ALA A 1 304 ? 21.635 15.451 -28.673 1.00 93.88 304 ALA A O 1
ATOM 2301 N N . GLY A 1 305 ? 21.880 17.643 -29.102 1.00 93.31 305 GLY A N 1
ATOM 2302 C CA . GLY A 1 305 ? 20.841 17.696 -30.124 1.00 93.31 305 GLY A CA 1
ATOM 2303 C C . GLY A 1 305 ? 21.443 17.373 -31.489 1.00 93.31 305 GLY A C 1
ATOM 2304 O O . GLY A 1 305 ? 22.416 18.011 -31.897 1.00 93.31 305 GLY A O 1
ATOM 2305 N N . ILE A 1 306 ? 20.859 16.411 -32.203 1.00 95.88 306 ILE A N 1
ATOM 2306 C CA . ILE A 1 306 ? 21.240 16.062 -33.576 1.00 95.88 306 ILE A CA 1
ATOM 2307 C C . ILE A 1 306 ? 20.141 16.552 -34.519 1.00 95.88 306 ILE A C 1
ATOM 2309 O O . ILE A 1 306 ? 18.980 16.169 -34.391 1.00 95.88 306 ILE A O 1
ATOM 2313 N N . ARG A 1 307 ? 20.498 17.393 -35.495 1.00 96.25 307 ARG A N 1
ATOM 2314 C CA . ARG A 1 307 ? 19.570 17.780 -36.564 1.00 96.25 307 ARG A CA 1
ATOM 2315 C C . ARG A 1 307 ? 19.476 16.647 -37.583 1.00 96.25 307 ARG A C 1
ATOM 2317 O O . ARG A 1 307 ? 20.478 16.294 -38.200 1.00 96.25 307 ARG A O 1
ATOM 2324 N N . VAL A 1 308 ? 18.271 16.126 -37.796 1.00 97.19 308 VAL A N 1
ATOM 2325 C CA . VAL A 1 308 ? 18.030 15.046 -38.760 1.00 97.19 308 VAL A CA 1
ATOM 2326 C C . VAL A 1 308 ? 18.153 15.579 -40.198 1.00 97.19 308 VAL A C 1
ATOM 2328 O O . VAL A 1 308 ? 17.462 16.540 -40.555 1.00 97.19 308 VAL A O 1
ATOM 2331 N N . PRO A 1 309 ? 19.020 14.996 -41.049 1.00 96.56 309 PRO A N 1
ATOM 2332 C CA . PRO A 1 309 ? 19.200 15.433 -42.430 1.00 96.56 309 PRO A CA 1
ATOM 2333 C C . PRO A 1 309 ? 18.140 14.809 -43.352 1.00 96.56 309 PRO A C 1
ATOM 2335 O O . PRO A 1 309 ? 18.464 13.994 -44.212 1.00 96.56 309 PRO A O 1
ATOM 2338 N N . TRP A 1 310 ? 16.873 15.207 -43.192 1.00 97.31 310 TRP A N 1
ATOM 2339 C CA . TRP A 1 310 ? 15.732 14.651 -43.942 1.00 97.31 310 TRP A CA 1
ATOM 2340 C C . TRP A 1 310 ? 15.906 14.665 -45.467 1.00 97.31 310 TRP A C 1
ATOM 2342 O O . TRP A 1 310 ? 15.437 13.766 -46.152 1.00 97.31 310 TRP A O 1
ATOM 2352 N N . SER A 1 311 ? 16.637 15.640 -46.015 1.00 97.44 311 SER A N 1
ATOM 2353 C CA . SER A 1 311 ? 16.909 15.714 -47.457 1.00 97.44 311 SER A CA 1
ATOM 2354 C C . SER A 1 311 ? 17.725 14.532 -47.995 1.00 97.44 311 SER A C 1
ATOM 2356 O O . SER A 1 311 ? 17.717 14.303 -49.197 1.00 97.44 311 SER A O 1
ATOM 2358 N N . LYS A 1 312 ? 18.436 13.802 -47.127 1.00 97.06 312 LYS A N 1
ATOM 2359 C CA . LYS A 1 312 ? 19.263 12.636 -47.478 1.00 97.06 312 LYS A CA 1
ATOM 2360 C C . LYS A 1 312 ? 18.603 11.307 -47.104 1.00 97.06 312 LYS A C 1
ATOM 2362 O O . LYS A 1 312 ? 19.252 10.266 -47.119 1.00 97.06 312 LYS A O 1
ATOM 2367 N N . GLU A 1 313 ? 17.322 11.327 -46.742 1.00 95.25 313 GLU A N 1
ATOM 2368 C CA . GLU A 1 313 ? 16.574 10.112 -46.408 1.00 95.25 313 GLU A CA 1
ATOM 2369 C C . GLU A 1 313 ? 16.535 9.137 -47.594 1.00 95.25 313 GLU A C 1
ATOM 2371 O O . GLU A 1 313 ? 16.808 7.954 -47.423 1.00 95.25 313 GLU A O 1
ATOM 2376 N N . GLN A 1 314 ? 16.296 9.647 -48.808 1.00 95.19 314 GLN A N 1
ATOM 2377 C CA . GLN A 1 314 ? 16.269 8.838 -50.036 1.00 95.19 314 GLN A CA 1
ATOM 2378 C C . GLN A 1 314 ? 17.628 8.206 -50.372 1.00 95.19 314 GLN A C 1
ATOM 2380 O O . GLN A 1 314 ? 17.679 7.175 -51.034 1.00 95.19 314 GLN A O 1
ATOM 2385 N N . GLU A 1 315 ? 18.722 8.804 -49.896 1.00 96.44 315 GLU A N 1
ATOM 2386 C CA . GLU A 1 315 ? 20.087 8.283 -50.043 1.00 96.44 315 GLU A CA 1
ATOM 2387 C C . GLU A 1 315 ? 20.416 7.214 -48.985 1.00 96.44 315 GLU A C 1
ATOM 2389 O O . GLU A 1 315 ? 21.524 6.683 -48.972 1.00 96.44 315 GLU A O 1
ATOM 2394 N N . GLY A 1 316 ? 19.483 6.912 -48.074 1.00 94.62 316 GLY A N 1
ATOM 2395 C CA . GLY A 1 316 ? 19.692 5.956 -46.990 1.00 94.62 316 GLY A CA 1
ATOM 2396 C C . GLY A 1 316 ? 20.559 6.497 -45.853 1.00 94.62 316 GLY A C 1
ATOM 2397 O O . GLY A 1 316 ? 21.218 5.717 -45.171 1.00 94.62 316 GLY A O 1
ATOM 2398 N N . HIS A 1 317 ? 20.591 7.819 -45.632 1.00 96.69 317 HIS A N 1
ATOM 2399 C CA . HIS A 1 317 ? 21.429 8.405 -44.584 1.00 96.69 317 HIS A CA 1
ATOM 2400 C C . HIS A 1 317 ? 21.106 7.803 -43.195 1.00 96.69 317 HIS A C 1
ATOM 2402 O O . HIS A 1 317 ? 19.965 7.938 -42.743 1.00 96.69 317 HIS A O 1
ATOM 2408 N N . PRO A 1 318 ? 22.091 7.254 -42.450 1.00 95.44 318 PRO A N 1
ATOM 2409 C CA . PRO A 1 318 ? 21.838 6.469 -41.233 1.00 95.44 318 PRO A CA 1
ATOM 2410 C C . PRO A 1 318 ? 20.990 7.190 -40.172 1.00 95.44 318 PRO A C 1
ATOM 2412 O O . PRO A 1 318 ? 20.006 6.653 -39.681 1.00 95.44 318 PRO A O 1
ATOM 2415 N N . ILE A 1 319 ? 21.294 8.463 -39.880 1.00 95.69 319 ILE A N 1
ATOM 2416 C CA . ILE A 1 319 ? 20.514 9.272 -38.917 1.00 95.69 319 ILE A CA 1
ATOM 2417 C C . ILE A 1 319 ? 19.060 9.497 -39.379 1.00 95.69 319 ILE A C 1
ATOM 2419 O O . ILE A 1 319 ? 18.155 9.534 -38.549 1.00 95.69 319 ILE A O 1
ATOM 2423 N N . ALA A 1 320 ? 18.823 9.671 -40.685 1.00 95.38 320 ALA A N 1
ATOM 2424 C CA . ALA A 1 320 ? 17.475 9.890 -41.210 1.00 95.38 320 ALA A CA 1
ATOM 2425 C C . ALA A 1 320 ? 16.651 8.596 -41.164 1.00 95.38 320 ALA A C 1
ATOM 2427 O O . ALA A 1 320 ? 15.490 8.643 -40.770 1.00 95.38 320 ALA A O 1
ATOM 2428 N N . ARG A 1 321 ? 17.279 7.451 -41.474 1.00 91.31 321 ARG A N 1
ATOM 2429 C CA . ARG A 1 321 ? 16.667 6.119 -41.366 1.00 91.31 321 ARG A CA 1
ATOM 2430 C C . ARG A 1 321 ? 16.281 5.776 -39.927 1.00 91.31 321 ARG A C 1
ATOM 2432 O O . ARG A 1 321 ? 15.160 5.355 -39.697 1.00 91.31 321 ARG A O 1
ATOM 2439 N N . LEU A 1 322 ? 17.173 6.021 -38.965 1.00 90.56 322 LEU A N 1
ATOM 2440 C CA . LEU A 1 322 ? 16.914 5.762 -37.544 1.00 90.56 322 LEU A CA 1
ATOM 2441 C C . LEU A 1 322 ? 15.787 6.633 -36.955 1.00 90.56 322 LEU A C 1
ATOM 2443 O O . LEU A 1 322 ? 15.166 6.260 -35.967 1.00 90.56 322 LEU A O 1
ATOM 2447 N N . SER A 1 323 ? 15.539 7.812 -37.530 1.00 90.38 323 SER A N 1
ATOM 2448 C CA . SER A 1 323 ? 14.519 8.746 -37.028 1.00 90.38 323 SER A CA 1
ATOM 2449 C C . SER A 1 323 ? 13.086 8.394 -37.465 1.00 90.38 323 SER A C 1
ATOM 2451 O O . SER A 1 323 ? 12.167 9.147 -37.137 1.00 90.38 323 SER A O 1
ATOM 2453 N N . ARG A 1 324 ? 12.901 7.315 -38.237 1.00 83.56 324 ARG A N 1
ATOM 2454 C CA . ARG A 1 324 ? 11.606 6.799 -38.707 1.00 83.56 324 ARG A CA 1
ATOM 2455 C C . ARG A 1 324 ? 11.095 5.681 -37.813 1.00 83.56 324 ARG A C 1
ATOM 2457 O O . ARG A 1 324 ? 9.867 5.689 -37.580 1.00 83.56 324 ARG A O 1
#

Secondary structure (DSSP, 8-state):
--------TTSGGGS---HHHHHHHHHTTT---HHHHHHHHHHHHHHTSSTT-EEEEEEEE-SSS-EEEEEE-TTT--EEEEEEE-TT-EEEEEEETT-EEEEEEPPPTTTSS-TTSS--EEEEE--SSSSEEEEEETTTEEEEE-HHHHHHHHHHHHHHHHHHHHHHHHHHS---HHHHHHHHHHHHHHHHHHHHHHHHHHHHHHHHHHHHHHHHHHHHHHH-TTPPPPPPSEEEEEEETTEEEEEEEEEEETTEEEEEETT-S-HHHHHHHHHHHGGG-EEPEEE-SSS-EEE-SS---EE------GGGTTTT-HHHHHT-